Protein AF-A0A0B6YS21-F1 (afdb_monomer_lite)

pLDDT: mean 78.89, std 14.15, range [38.75, 93.56]

Organism: NCBI:txid1028688

InterPro domains:
  IPR000008 C2 domain [PF00168] (28-90)
  IPR000008 C2 domain [PS50004] (1-113)
  IPR035892 C2 domain superfamily [G3DSA:2.60.40.150] (18-107)
  IPR035892 C2 domain superfamily [SSF49562] (29-101)
  IPR037721 Ferlin family [PTHR12546] (1-204)

Radius of gyration: 21.43 Å; chains: 1; bounding box: 58×38×72 Å

Foldseek 3Di:
DFKWAQADDDDDPVVVVVCVVDPDDPPPRAFQKKKWKDDPRDIFIFDTDPRDNMDGGQKDFDDDDDPPDPTQWIKMWIWTDDPDDDIQTLFIDIDGQQVQFDQDPVGGGRWDDQAKDWTFAADPPDPDCVPVGSCCSVPVDPGDHTRTIDGDIDDDDDDPDDPDRMDHHDVVVNVVSVVRPDDDDDDDDDDDPDDDDDDCVVVPDD

Sequence (206 aa):
LYLAEDIPTVDSFMDAITNVFHSGDEEMDYPDPYVVMSFAGCEVKSTVMHCSDNPEWYQILKISSQFPSMCERIKIQIRDCGHIGSDKIICTRFASVTALSCLENDGFLPTFGPCFVNIYGAPLENNELQDKFKDMNTGKVEGVAYRGRVLMQLKTSLSELTDRAVDAMIEEDRMYANKFMRKRKYRIYGTFYSATLICSSLVDSP

Secondary structure (DSSP, 8-state):
--EEE-PPP---HHHHHHHHH--S--------EEEEEEETTEEEEPPPPSS-SS-B--EEE-----SS-S--EEEEEEEE--SSSSPEEEEEEEEEHHHHEEEETTEEEE-EEEEEEEEEE--S--TT-HHHHHHHHHTSS---EEEEEEEEEE-----SPPS-SEEEPPHHHHHHHHGGG------------------GGGT---

Structure (mmCIF, N/CA/C/O backbone):
data_AF-A0A0B6YS21-F1
#
_entry.id   AF-A0A0B6YS21-F1
#
loop_
_atom_site.group_PDB
_atom_site.id
_atom_site.type_symbol
_atom_site.label_atom_id
_atom_site.label_alt_id
_atom_site.label_comp_id
_atom_site.label_asym_id
_atom_site.label_entity_id
_atom_site.label_seq_id
_atom_site.pdbx_PDB_ins_code
_atom_site.Cartn_x
_atom_site.Cartn_y
_atom_site.Cartn_z
_atom_site.occupancy
_atom_site.B_iso_or_equiv
_atom_site.auth_seq_id
_atom_site.auth_comp_id
_atom_site.auth_asym_id
_atom_site.auth_atom_id
_atom_site.pdbx_PDB_model_num
ATOM 1 N N . LEU A 1 1 ? 0.929 -4.315 8.822 1.00 90.12 1 LEU A N 1
ATOM 2 C CA . LEU A 1 1 ? 1.896 -4.602 7.739 1.00 90.12 1 LEU A CA 1
ATOM 3 C C . LEU A 1 1 ? 2.537 -5.950 8.037 1.00 90.12 1 LEU A C 1
ATOM 5 O O . LEU A 1 1 ? 3.043 -6.109 9.140 1.00 90.12 1 LEU A O 1
ATOM 9 N N . TYR A 1 2 ? 2.466 -6.916 7.118 1.00 91.50 2 TYR A N 1
ATOM 10 C CA . TYR A 1 2 ? 3.009 -8.259 7.362 1.00 91.50 2 TYR A CA 1
ATOM 11 C C . TYR A 1 2 ? 4.358 -8.441 6.666 1.00 91.50 2 TYR A C 1
ATOM 13 O O . TYR A 1 2 ? 5.387 -8.421 7.330 1.00 91.50 2 TYR A O 1
ATOM 21 N N . LEU A 1 3 ? 4.350 -8.552 5.339 1.00 91.94 3 LEU A N 1
ATOM 22 C CA . LEU A 1 3 ? 5.530 -8.824 4.514 1.00 91.94 3 LEU A CA 1
ATOM 23 C C . LEU A 1 3 ? 5.328 -8.299 3.094 1.00 91.94 3 LEU A C 1
ATOM 25 O O . LEU A 1 3 ? 4.195 -8.000 2.700 1.00 91.94 3 LEU A O 1
ATOM 29 N N . ALA A 1 4 ? 6.404 -8.241 2.321 1.00 91.50 4 ALA A N 1
ATOM 30 C CA . ALA A 1 4 ? 6.353 -8.046 0.878 1.00 91.50 4 ALA A CA 1
ATOM 31 C C . ALA A 1 4 ? 7.055 -9.185 0.141 1.00 91.50 4 ALA A C 1
ATOM 33 O O . ALA A 1 4 ? 7.876 -9.895 0.712 1.00 91.50 4 ALA A O 1
ATOM 34 N N . GLU A 1 5 ? 6.700 -9.347 -1.128 1.00 90.44 5 GLU A N 1
ATOM 35 C CA . GLU A 1 5 ? 7.336 -10.290 -2.037 1.00 90.44 5 GLU A CA 1
ATOM 36 C C . GLU A 1 5 ? 7.684 -9.611 -3.361 1.00 90.44 5 GLU A C 1
ATOM 38 O O . GLU A 1 5 ? 6.958 -8.717 -3.820 1.00 90.44 5 GLU A O 1
ATOM 43 N N . ASP A 1 6 ? 8.747 -10.115 -3.989 1.00 86.81 6 ASP A N 1
ATOM 44 C CA . ASP A 1 6 ? 9.219 -9.720 -5.319 1.00 86.81 6 ASP A CA 1
ATOM 45 C C . ASP A 1 6 ? 9.565 -8.220 -5.417 1.00 86.81 6 ASP A C 1
ATOM 47 O O . ASP A 1 6 ? 9.227 -7.564 -6.411 1.00 86.81 6 ASP A O 1
ATOM 51 N N . ILE A 1 7 ? 10.193 -7.648 -4.379 1.00 86.19 7 ILE A N 1
ATOM 52 C CA . ILE A 1 7 ? 10.681 -6.266 -4.453 1.00 86.19 7 ILE A CA 1
ATOM 53 C C . ILE A 1 7 ? 11.897 -6.237 -5.388 1.00 86.19 7 ILE A C 1
ATOM 55 O O . ILE A 1 7 ? 12.848 -6.979 -5.161 1.00 86.19 7 ILE A O 1
ATOM 59 N N . PRO A 1 8 ? 11.888 -5.403 -6.443 1.00 81.25 8 PRO A N 1
ATOM 60 C CA . PRO A 1 8 ? 13.018 -5.310 -7.351 1.00 81.25 8 PRO A CA 1
ATOM 61 C C . PRO A 1 8 ? 14.169 -4.534 -6.714 1.00 81.25 8 PRO A C 1
ATOM 63 O O . PRO A 1 8 ? 13.947 -3.512 -6.058 1.00 81.25 8 PRO A O 1
ATOM 66 N N . THR A 1 9 ? 15.387 -4.969 -7.014 1.00 72.44 9 THR A N 1
ATOM 67 C CA . THR A 1 9 ? 16.604 -4.184 -6.811 1.00 72.44 9 THR A CA 1
ATOM 68 C C . THR A 1 9 ? 16.524 -2.895 -7.630 1.00 72.44 9 THR A C 1
ATOM 70 O O . THR A 1 9 ? 15.939 -2.844 -8.722 1.00 72.44 9 THR A O 1
ATOM 73 N N . VAL A 1 10 ? 17.039 -1.802 -7.073 1.00 65.94 10 VAL A N 1
ATOM 74 C CA . VAL A 1 10 ? 17.026 -0.488 -7.723 1.00 65.94 10 VAL A CA 1
ATOM 75 C C . VAL A 1 10 ? 18.422 -0.140 -8.213 1.00 65.94 10 VAL A C 1
ATOM 77 O O . VAL A 1 10 ? 19.106 0.652 -7.570 1.00 65.94 10 VAL A O 1
ATOM 80 N N . ASP A 1 11 ? 18.792 -0.658 -9.387 1.00 55.22 11 ASP A N 1
ATOM 81 C CA . ASP A 1 11 ? 20.079 -0.381 -10.037 1.00 55.22 11 ASP A CA 1
ATOM 82 C C . ASP A 1 11 ? 20.416 1.118 -9.974 1.00 55.22 11 ASP A C 1
ATOM 84 O O . ASP A 1 11 ? 19.787 1.964 -10.631 1.00 55.22 11 ASP A O 1
ATOM 88 N N . SER A 1 12 ? 21.399 1.491 -9.151 1.00 52.28 12 SER A N 1
ATOM 89 C CA . SER A 1 12 ? 21.955 2.835 -9.240 1.00 52.28 12 SER A CA 1
ATOM 90 C C . SER A 1 12 ? 22.830 2.882 -10.483 1.00 52.28 12 SER A C 1
ATOM 92 O O . SER A 1 12 ? 23.786 2.129 -10.620 1.00 52.28 12 SER A O 1
ATOM 94 N N . PHE A 1 13 ? 22.599 3.853 -11.361 1.00 43.81 13 PHE A N 1
ATOM 95 C CA . PHE A 1 13 ? 23.566 4.180 -12.414 1.00 43.81 13 PHE A CA 1
ATOM 96 C C . PHE A 1 13 ? 24.956 4.535 -11.834 1.00 43.81 13 PHE A C 1
ATOM 98 O O . PHE A 1 13 ? 25.975 4.320 -12.480 1.00 43.81 13 PHE A O 1
ATOM 105 N N . MET A 1 14 ? 25.006 5.032 -10.589 1.00 44.75 14 MET A N 1
ATOM 106 C CA . MET A 1 14 ? 26.253 5.206 -9.835 1.00 44.75 14 MET A CA 1
ATOM 107 C C . MET A 1 14 ? 26.930 3.872 -9.503 1.00 44.75 14 MET A C 1
ATOM 109 O O . MET A 1 14 ? 28.151 3.819 -9.578 1.00 44.75 14 MET A O 1
ATOM 113 N N . ASP A 1 15 ? 26.160 2.813 -9.235 1.00 48.09 15 ASP A N 1
ATOM 114 C CA . ASP A 1 15 ? 26.677 1.472 -8.946 1.00 48.09 15 ASP A CA 1
ATOM 115 C C . ASP A 1 15 ? 27.218 0.805 -10.208 1.00 48.09 15 ASP A C 1
ATOM 117 O O . ASP A 1 15 ? 28.262 0.169 -10.178 1.00 48.09 15 ASP A O 1
ATOM 121 N N . ALA A 1 16 ? 26.611 1.057 -11.371 1.00 48.03 16 ALA A N 1
ATOM 122 C CA . ALA A 1 16 ? 27.195 0.643 -12.647 1.00 48.03 16 ALA A CA 1
ATOM 123 C C . ALA A 1 16 ? 28.569 1.299 -12.902 1.00 48.03 16 ALA A C 1
ATOM 125 O O . ALA A 1 16 ? 29.462 0.661 -13.453 1.00 48.03 16 ALA A O 1
ATOM 126 N N . ILE A 1 17 ? 28.769 2.557 -12.487 1.00 44.53 17 ILE A N 1
ATOM 127 C CA . ILE A 1 17 ? 30.059 3.248 -12.633 1.00 44.53 17 ILE A CA 1
ATOM 128 C C . ILE A 1 17 ? 31.055 2.773 -11.565 1.00 44.53 17 ILE A C 1
ATOM 130 O O . ILE A 1 17 ? 32.203 2.492 -11.906 1.00 44.53 17 ILE A O 1
ATOM 134 N N . THR A 1 18 ? 30.659 2.628 -10.297 1.00 49.41 18 THR A N 1
ATOM 135 C CA . THR A 1 18 ? 31.551 2.119 -9.237 1.00 49.41 18 THR A CA 1
ATOM 136 C C . THR A 1 18 ? 31.914 0.647 -9.432 1.00 49.41 18 THR A C 1
ATOM 138 O O . THR A 1 18 ? 33.070 0.307 -9.191 1.00 49.41 18 THR A O 1
ATOM 141 N N . ASN A 1 19 ? 31.016 -0.192 -9.958 1.00 49.41 19 ASN A N 1
ATOM 142 C CA . ASN A 1 19 ? 31.305 -1.587 -10.325 1.00 49.41 19 ASN A CA 1
ATOM 143 C C . ASN A 1 19 ? 32.253 -1.682 -11.531 1.00 49.41 19 ASN A C 1
ATOM 145 O O . ASN A 1 19 ? 33.046 -2.614 -11.626 1.00 49.41 19 ASN A O 1
ATOM 149 N N . VAL A 1 20 ? 32.250 -0.692 -12.433 1.00 54.12 20 VAL A N 1
ATOM 150 C CA . VAL A 1 20 ? 33.255 -0.597 -13.510 1.00 54.12 20 VAL A CA 1
ATOM 151 C C . VAL A 1 20 ? 34.625 -0.149 -12.975 1.00 54.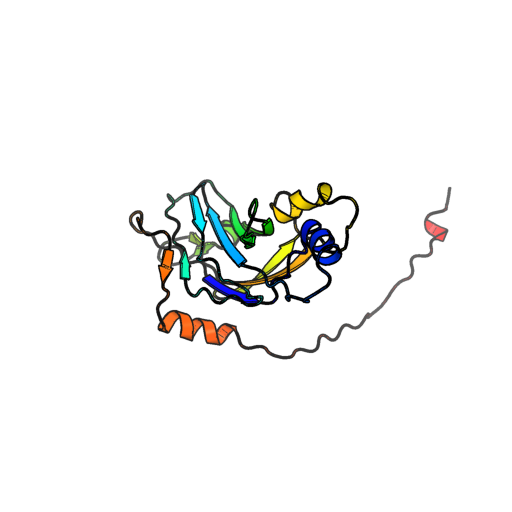12 20 VAL A C 1
ATOM 153 O O . VAL A 1 20 ? 35.651 -0.556 -13.520 1.00 54.12 20 VAL A O 1
ATOM 156 N N . PHE A 1 21 ? 34.674 0.643 -11.897 1.00 49.28 21 PHE A N 1
ATOM 157 C CA . PHE A 1 21 ? 35.932 1.047 -11.248 1.00 49.28 21 PHE A CA 1
ATOM 158 C C . PHE A 1 21 ? 36.482 0.007 -10.252 1.00 49.28 21 PHE A C 1
ATOM 160 O O . PHE A 1 21 ? 37.698 -0.055 -10.062 1.00 49.28 21 PHE A O 1
ATOM 167 N N . HIS A 1 22 ? 35.631 -0.836 -9.664 1.00 49.06 22 HIS A N 1
ATOM 168 C CA . HIS A 1 22 ? 36.019 -1.937 -8.780 1.00 49.06 22 HIS A CA 1
ATOM 169 C C . HIS A 1 22 ? 35.884 -3.281 -9.504 1.00 49.06 22 HIS A C 1
ATOM 171 O O . HIS A 1 22 ? 34.898 -3.997 -9.375 1.00 49.06 22 HIS A O 1
ATOM 177 N N . SER A 1 23 ? 36.912 -3.653 -10.266 1.00 46.66 23 SER A N 1
ATOM 178 C CA . SER A 1 23 ? 37.085 -5.040 -10.710 1.00 46.66 23 SER A CA 1
ATOM 179 C C . SER A 1 23 ? 37.357 -5.920 -9.484 1.00 46.66 23 SER A C 1
ATOM 181 O O . SER A 1 23 ? 38.476 -5.891 -8.970 1.00 46.66 23 SER A O 1
ATOM 183 N N . GLY A 1 24 ? 36.371 -6.668 -8.982 1.00 38.75 24 GLY A N 1
ATOM 184 C CA . GLY A 1 24 ? 36.613 -7.487 -7.791 1.00 38.75 24 GLY A CA 1
ATOM 185 C C . GLY A 1 24 ? 35.514 -8.440 -7.362 1.00 38.75 24 GLY A C 1
ATOM 186 O O . GLY A 1 24 ? 35.751 -9.638 -7.404 1.00 38.75 24 GLY A O 1
ATOM 187 N N . ASP A 1 25 ? 34.345 -7.942 -6.966 1.00 40.09 25 ASP A N 1
ATOM 188 C CA . ASP A 1 25 ? 33.341 -8.764 -6.286 1.00 40.09 25 ASP A CA 1
ATOM 189 C C . ASP A 1 25 ? 31.932 -8.385 -6.761 1.00 40.09 25 ASP A C 1
ATOM 191 O O . ASP A 1 25 ? 31.514 -7.234 -6.653 1.00 40.09 25 ASP A O 1
ATOM 195 N N . GLU A 1 26 ? 31.196 -9.354 -7.312 1.00 46.19 26 GLU A N 1
ATOM 196 C CA . GLU A 1 26 ? 29.750 -9.246 -7.539 1.00 46.19 26 GLU A CA 1
ATOM 197 C C . GLU A 1 26 ? 29.042 -9.311 -6.174 1.00 46.19 26 GLU A C 1
ATOM 199 O O . GLU A 1 26 ? 28.483 -10.341 -5.790 1.00 46.19 26 GLU A O 1
ATOM 204 N N . GLU A 1 27 ? 29.099 -8.229 -5.393 1.00 50.81 27 GLU A N 1
ATOM 205 C CA . GLU A 1 27 ? 28.153 -8.055 -4.293 1.00 50.81 27 GLU A CA 1
ATOM 206 C C . GLU A 1 27 ? 26.761 -7.926 -4.917 1.00 50.81 27 GLU A C 1
ATOM 208 O O . GLU A 1 27 ? 26.443 -6.958 -5.605 1.00 50.81 27 GLU A O 1
ATOM 213 N N . MET A 1 28 ? 25.949 -8.970 -4.738 1.00 54.44 28 MET A N 1
ATOM 214 C CA . MET A 1 28 ? 24.531 -8.954 -5.077 1.00 54.44 28 MET A CA 1
ATOM 215 C C . MET A 1 28 ? 23.887 -7.822 -4.274 1.00 54.44 28 MET A C 1
ATOM 217 O O . MET A 1 28 ? 23.696 -7.955 -3.066 1.00 54.44 28 MET A O 1
ATOM 221 N N . ASP A 1 29 ? 23.615 -6.703 -4.940 1.00 66.38 29 ASP A N 1
ATOM 222 C CA . ASP A 1 29 ? 22.989 -5.532 -4.338 1.00 66.38 29 ASP A CA 1
ATOM 223 C C . ASP A 1 29 ? 21.538 -5.883 -4.000 1.00 66.38 29 ASP A C 1
ATOM 225 O O . ASP A 1 29 ? 20.698 -6.027 -4.888 1.00 66.38 29 ASP A O 1
ATOM 229 N N . TYR A 1 30 ? 21.264 -6.122 -2.719 1.00 75.69 30 TYR A N 1
ATOM 230 C CA . TYR A 1 30 ? 19.922 -6.400 -2.224 1.00 75.69 30 TYR A CA 1
ATOM 231 C C . TYR A 1 30 ? 19.286 -5.099 -1.742 1.00 75.69 30 TYR A C 1
ATOM 233 O O . TYR A 1 30 ? 19.958 -4.309 -1.079 1.00 75.69 30 TYR A O 1
ATOM 241 N N . PRO A 1 31 ? 17.982 -4.888 -1.984 1.00 79.81 31 PRO A N 1
ATOM 242 C CA . PRO A 1 31 ? 17.328 -3.677 -1.535 1.00 79.81 31 PRO A CA 1
ATOM 243 C C . PRO A 1 31 ? 17.211 -3.671 -0.003 1.00 79.81 31 PRO A C 1
ATOM 245 O O . PRO A 1 31 ? 17.061 -4.723 0.636 1.00 79.81 31 PRO A O 1
ATOM 248 N N . ASP A 1 32 ? 17.156 -2.462 0.550 1.00 87.75 32 ASP A N 1
ATOM 249 C CA . ASP A 1 32 ? 16.855 -2.146 1.943 1.00 87.75 32 ASP A CA 1
ATOM 250 C C . ASP A 1 32 ? 15.429 -1.552 2.057 1.00 87.75 32 ASP A C 1
ATOM 252 O O . ASP A 1 32 ? 15.239 -0.354 2.339 1.00 87.75 32 ASP A O 1
ATOM 256 N N . PRO A 1 33 ? 14.367 -2.347 1.800 1.00 89.56 33 PRO A N 1
ATOM 257 C CA . PRO A 1 33 ? 13.019 -1.823 1.681 1.00 89.56 33 PRO A CA 1
ATOM 258 C C . PRO A 1 33 ? 12.405 -1.432 3.028 1.00 89.56 33 PRO A C 1
ATOM 260 O O . PRO A 1 33 ? 12.455 -2.150 4.034 1.00 89.56 33 PRO A O 1
ATOM 263 N N . TYR A 1 34 ? 11.678 -0.319 3.002 1.00 92.44 34 TYR A N 1
ATOM 264 C CA . TYR A 1 34 ? 10.776 0.101 4.064 1.00 92.44 34 TYR A CA 1
ATOM 265 C C . TYR A 1 34 ? 9.481 0.689 3.494 1.00 92.44 34 TYR A C 1
ATOM 267 O O . TYR A 1 34 ? 9.425 1.209 2.375 1.00 92.44 34 TYR A O 1
ATOM 275 N N . VAL A 1 35 ? 8.401 0.595 4.269 1.00 93.19 35 VAL A N 1
ATOM 276 C CA . VAL A 1 35 ? 7.071 1.062 3.872 1.00 93.19 35 VAL A CA 1
ATOM 277 C C . VAL A 1 35 ? 6.753 2.372 4.575 1.00 93.19 35 VAL A C 1
ATOM 279 O O . VAL A 1 35 ? 6.885 2.496 5.792 1.00 93.19 35 VAL A O 1
ATOM 282 N N . VAL A 1 36 ? 6.270 3.343 3.805 1.00 93.56 36 VAL A N 1
ATOM 283 C CA . VAL A 1 36 ? 5.739 4.614 4.299 1.00 93.56 36 VAL A CA 1
ATOM 284 C C . VAL A 1 36 ? 4.249 4.669 4.018 1.00 93.56 36 VAL A C 1
ATOM 286 O O . VAL A 1 36 ? 3.821 4.589 2.866 1.00 93.56 36 VAL A O 1
ATOM 289 N N . MET A 1 37 ? 3.453 4.836 5.066 1.00 93.19 37 MET A N 1
ATOM 290 C CA . MET A 1 37 ? 2.022 5.096 4.963 1.00 93.19 37 MET A CA 1
ATOM 291 C C . MET A 1 37 ? 1.761 6.564 5.295 1.00 93.19 37 MET A C 1
ATOM 293 O O . MET A 1 37 ? 2.254 7.071 6.297 1.00 93.19 37 MET A O 1
ATOM 297 N N . SER A 1 38 ? 0.995 7.245 4.451 1.00 91.88 38 SER A N 1
ATOM 298 C CA . SER A 1 38 ? 0.680 8.666 4.563 1.00 91.88 38 SER A CA 1
ATOM 299 C C . SER A 1 38 ? -0.825 8.877 4.419 1.00 91.88 38 SER A C 1
ATOM 301 O O . SER A 1 38 ? -1.450 8.400 3.464 1.00 91.88 38 SER A O 1
ATOM 303 N N . PHE A 1 39 ? -1.421 9.564 5.390 1.00 91.06 39 PHE A N 1
ATOM 304 C CA . PHE A 1 39 ? -2.847 9.869 5.422 1.00 91.06 39 PHE A CA 1
ATOM 305 C C . PHE A 1 39 ? -3.093 11.199 6.138 1.00 91.06 39 PHE A C 1
ATOM 307 O O . PHE A 1 39 ? -2.540 11.440 7.206 1.00 91.06 39 PHE A O 1
ATOM 314 N N . ALA A 1 40 ? -3.915 12.071 5.543 1.00 87.38 40 ALA A N 1
ATOM 315 C CA . ALA A 1 40 ? -4.267 13.386 6.094 1.00 87.38 40 ALA A CA 1
ATOM 316 C C . ALA A 1 40 ? -3.070 14.267 6.523 1.00 87.38 40 ALA A C 1
ATOM 318 O O . ALA A 1 40 ? -3.175 15.057 7.454 1.00 87.38 40 ALA A O 1
ATOM 319 N N . GLY A 1 41 ? -1.926 14.137 5.839 1.00 85.06 41 GLY A N 1
ATOM 320 C CA . GLY A 1 41 ? -0.693 14.871 6.154 1.00 85.06 41 GLY A CA 1
ATOM 321 C C . GLY A 1 41 ? 0.175 14.235 7.246 1.00 85.06 41 GLY A C 1
ATOM 322 O O . GLY A 1 41 ? 1.289 14.699 7.472 1.00 85.06 41 GLY A O 1
ATOM 323 N N . CYS A 1 42 ? -0.285 13.158 7.885 1.00 88.50 42 CYS A N 1
ATOM 324 C CA . CYS A 1 42 ? 0.509 12.359 8.811 1.00 88.50 42 CYS A CA 1
ATOM 325 C C . CYS A 1 42 ? 1.210 11.226 8.056 1.00 88.50 42 CYS A C 1
ATOM 327 O O . CYS A 1 42 ? 0.568 10.508 7.289 1.00 88.50 42 CYS A O 1
ATOM 329 N N . GLU A 1 43 ? 2.507 11.036 8.297 1.00 91.12 43 GLU A N 1
ATOM 330 C CA . GLU A 1 43 ? 3.295 9.949 7.708 1.00 91.12 43 GLU A CA 1
ATOM 331 C C . GLU A 1 43 ? 3.879 9.046 8.793 1.00 91.12 43 GLU A C 1
ATOM 333 O O . GLU A 1 43 ? 4.390 9.523 9.805 1.00 91.12 43 GLU A O 1
ATOM 338 N N . VAL A 1 44 ? 3.835 7.735 8.561 1.00 92.88 44 VAL A N 1
ATOM 339 C CA . VAL A 1 44 ? 4.400 6.707 9.440 1.00 92.88 44 VAL A CA 1
ATOM 340 C C . VAL A 1 44 ? 5.254 5.760 8.610 1.00 92.88 44 VAL A C 1
ATOM 342 O O . VAL A 1 44 ? 4.867 5.359 7.512 1.00 92.88 44 VAL A O 1
ATOM 345 N N . LYS A 1 45 ? 6.426 5.411 9.141 1.00 93.00 45 LYS A N 1
ATOM 346 C CA . LYS A 1 45 ? 7.426 4.569 8.479 1.00 93.00 45 LYS A CA 1
ATOM 347 C C . LYS A 1 45 ? 7.581 3.253 9.238 1.00 93.00 45 LYS A C 1
ATOM 349 O O . LYS A 1 45 ? 7.582 3.267 10.466 1.00 93.00 45 LYS A O 1
ATOM 354 N N . SER A 1 46 ? 7.714 2.141 8.522 1.00 93.00 46 SER A N 1
ATOM 355 C CA . SER A 1 46 ? 8.125 0.861 9.109 1.00 93.00 46 SER A CA 1
ATOM 356 C C . SER A 1 46 ? 9.622 0.850 9.420 1.00 93.00 46 SER A C 1
ATOM 358 O O . SER A 1 46 ? 10.360 1.755 9.021 1.00 93.00 46 SER A O 1
ATOM 360 N N . THR A 1 47 ? 10.091 -0.210 10.078 1.00 91.31 47 THR A N 1
ATOM 361 C CA . THR A 1 47 ? 11.532 -0.481 10.137 1.00 91.31 47 THR A CA 1
ATOM 362 C C . THR A 1 47 ? 12.086 -0.775 8.746 1.00 91.31 47 THR A C 1
ATOM 364 O O . THR A 1 47 ? 11.383 -1.310 7.882 1.00 91.31 47 THR A O 1
ATOM 367 N N . VAL A 1 48 ? 13.353 -0.423 8.551 1.00 90.06 48 VAL A N 1
ATOM 368 C CA . VAL A 1 48 ? 14.127 -0.796 7.367 1.00 90.06 48 VAL A CA 1
ATOM 369 C C . VAL A 1 48 ? 14.564 -2.246 7.530 1.00 90.06 48 VAL A C 1
ATOM 371 O O . VAL A 1 48 ? 15.057 -2.623 8.594 1.00 90.06 48 VAL A O 1
ATOM 374 N N . MET A 1 49 ? 14.316 -3.061 6.509 1.00 87.75 49 MET A N 1
ATOM 375 C CA . MET A 1 49 ? 14.813 -4.433 6.447 1.00 87.75 49 MET A CA 1
ATOM 376 C C . MET A 1 49 ? 16.031 -4.435 5.544 1.00 87.75 49 MET A C 1
ATOM 378 O O . MET A 1 49 ? 15.899 -4.056 4.390 1.00 87.75 49 MET A O 1
ATOM 382 N N . HIS A 1 50 ? 17.186 -4.831 6.072 1.00 83.94 50 HIS A N 1
ATOM 383 C CA . HIS A 1 50 ? 18.426 -4.805 5.306 1.00 83.94 50 HIS A CA 1
ATOM 384 C C . HIS A 1 50 ? 18.578 -6.047 4.426 1.00 83.94 50 HIS A C 1
ATOM 386 O O . HIS A 1 50 ? 18.270 -7.158 4.872 1.00 83.94 50 HIS A O 1
ATOM 392 N N . CYS A 1 51 ? 19.074 -5.843 3.209 1.00 80.44 51 CYS A N 1
ATOM 393 C CA . CYS A 1 51 ? 19.442 -6.856 2.226 1.00 80.44 51 CYS A CA 1
ATOM 394 C C . CYS A 1 51 ? 18.368 -7.939 2.007 1.00 80.44 51 CYS A C 1
ATOM 396 O O . CYS A 1 51 ? 18.633 -9.136 2.172 1.00 80.44 51 CYS A O 1
ATOM 398 N N . SER A 1 52 ? 17.130 -7.543 1.682 1.00 82.00 52 SER A N 1
ATOM 399 C CA . SER A 1 52 ? 16.025 -8.500 1.545 1.00 82.00 52 SER A CA 1
ATOM 400 C C . SER A 1 52 ? 15.029 -8.155 0.438 1.00 82.00 52 SER A C 1
ATOM 402 O O . SER A 1 52 ? 14.282 -7.184 0.534 1.00 82.00 52 SER A O 1
ATOM 404 N N . ASP A 1 53 ? 14.913 -9.048 -0.550 1.00 82.38 53 ASP A N 1
ATOM 405 C CA . ASP A 1 53 ? 13.896 -8.973 -1.618 1.00 82.38 53 ASP A CA 1
ATOM 406 C C . ASP A 1 53 ? 12.476 -9.308 -1.127 1.00 82.38 53 ASP A C 1
ATOM 408 O O . ASP A 1 53 ? 11.474 -8.938 -1.746 1.00 82.38 53 ASP A O 1
ATOM 412 N N . ASN A 1 54 ? 12.385 -10.046 -0.013 1.00 88.25 54 ASN A N 1
ATOM 413 C CA . ASN A 1 54 ? 11.138 -10.506 0.598 1.00 88.25 54 ASN A CA 1
ATOM 414 C C . ASN A 1 54 ? 11.096 -10.100 2.081 1.00 88.25 54 ASN A C 1
ATOM 416 O O . ASN A 1 54 ? 11.189 -10.961 2.964 1.00 88.25 54 ASN A O 1
ATOM 420 N N . PRO A 1 55 ? 11.003 -8.794 2.379 1.00 89.00 55 PRO A N 1
ATOM 421 C CA . PRO A 1 55 ? 11.077 -8.298 3.744 1.00 89.00 55 PRO A CA 1
ATOM 422 C C . PRO A 1 55 ? 9.863 -8.728 4.572 1.00 89.00 55 PRO A C 1
ATOM 424 O O . PRO A 1 55 ? 8.707 -8.635 4.146 1.00 89.00 55 PRO A O 1
ATOM 427 N N . GLU A 1 56 ? 10.133 -9.131 5.809 1.00 90.94 56 GLU A N 1
ATOM 428 C CA . GLU A 1 56 ? 9.133 -9.495 6.807 1.00 90.94 56 GLU A CA 1
ATOM 429 C C . GLU A 1 56 ? 9.128 -8.473 7.954 1.00 90.94 56 GLU A C 1
ATOM 431 O O . GLU A 1 56 ? 9.989 -8.511 8.828 1.00 90.94 56 GLU A O 1
ATOM 436 N N . TRP A 1 57 ? 8.153 -7.558 7.981 1.00 90.94 57 TRP A N 1
ATOM 437 C CA . TRP A 1 57 ? 8.089 -6.520 9.022 1.00 90.94 57 TRP A CA 1
ATOM 438 C C . TRP A 1 57 ? 7.300 -6.948 10.258 1.00 90.94 57 TRP A C 1
ATOM 440 O O . TRP A 1 57 ? 7.710 -6.646 11.373 1.00 90.94 57 TRP A O 1
ATOM 450 N N . TYR A 1 58 ? 6.138 -7.585 10.069 1.00 91.38 58 TYR A N 1
ATOM 451 C CA . TYR A 1 58 ? 5.180 -7.920 11.138 1.00 91.38 58 TYR A CA 1
ATOM 452 C C . TYR A 1 58 ? 4.958 -6.771 12.147 1.00 91.38 58 TYR A C 1
ATOM 454 O O . TYR A 1 58 ? 5.111 -6.920 13.360 1.00 91.38 58 TYR A O 1
ATOM 462 N N . GLN A 1 59 ? 4.583 -5.600 11.626 1.00 91.94 59 GLN A N 1
ATOM 463 C CA . GLN A 1 59 ? 4.416 -4.359 12.389 1.00 91.94 59 GLN A CA 1
ATOM 464 C C . GLN A 1 59 ? 3.031 -3.747 12.205 1.00 91.94 59 GLN A C 1
ATOM 466 O O . GLN A 1 59 ? 2.404 -3.833 11.139 1.00 91.94 59 GLN A O 1
ATOM 471 N N . ILE A 1 60 ? 2.562 -3.078 13.252 1.00 92.06 60 ILE A N 1
ATOM 472 C CA . ILE A 1 60 ? 1.331 -2.296 13.265 1.00 92.06 60 ILE A CA 1
ATOM 473 C C . ILE A 1 60 ? 1.724 -0.826 13.129 1.00 92.06 60 I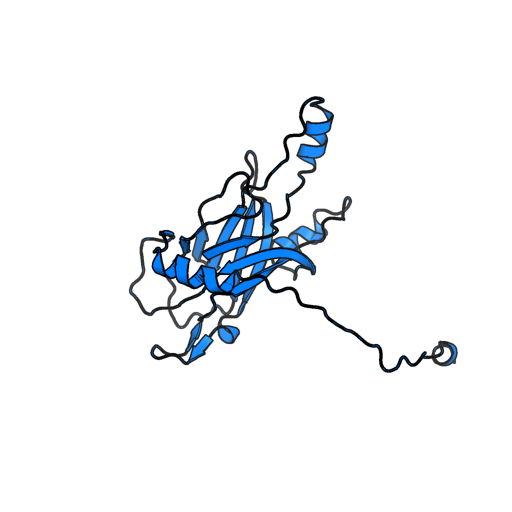LE A C 1
ATOM 475 O O . ILE A 1 60 ? 2.322 -0.250 14.032 1.00 92.06 60 ILE A O 1
ATOM 479 N N . LEU A 1 61 ? 1.384 -0.229 11.985 1.00 91.69 61 LEU A N 1
ATOM 480 C CA . LEU A 1 61 ? 1.569 1.198 11.730 1.00 91.69 61 LEU A CA 1
ATOM 481 C C . LEU A 1 61 ? 0.276 1.921 12.114 1.00 91.69 61 LEU A C 1
ATOM 483 O O . LEU A 1 61 ? -0.775 1.647 11.530 1.00 91.69 61 LEU A O 1
ATOM 487 N N . LYS A 1 62 ? 0.347 2.818 13.096 1.00 91.25 62 LYS A N 1
ATOM 488 C CA . LYS A 1 62 ? -0.802 3.556 13.630 1.00 91.25 62 LYS A CA 1
ATOM 489 C C . LYS A 1 62 ? -0.744 5.004 13.166 1.00 91.25 62 LYS A C 1
ATOM 491 O O . LYS A 1 62 ? 0.191 5.725 13.497 1.00 91.25 62 LYS A O 1
ATOM 496 N N . ILE A 1 63 ? -1.758 5.429 12.414 1.00 89.00 63 ILE A N 1
ATOM 497 C CA . ILE A 1 63 ? -1.957 6.834 12.047 1.00 89.00 63 ILE A CA 1
ATOM 498 C C . ILE A 1 63 ? -3.192 7.340 12.779 1.00 89.00 63 ILE A C 1
ATOM 500 O O . ILE A 1 63 ? -4.296 6.848 12.558 1.00 89.00 63 ILE A O 1
ATOM 504 N N . SER A 1 64 ? -2.991 8.339 13.630 1.00 86.94 64 SER A N 1
ATOM 505 C CA . SER A 1 64 ? -4.069 9.028 14.329 1.00 86.94 64 SER A CA 1
ATOM 506 C C . SER A 1 64 ? -4.603 10.151 13.435 1.00 86.94 64 SER A C 1
ATOM 508 O O . SER A 1 64 ? -3.852 11.045 13.050 1.00 86.94 64 SER A O 1
ATOM 510 N N . SER A 1 65 ? -5.888 10.112 13.083 1.00 82.81 65 SER A N 1
ATOM 511 C CA . SER A 1 65 ? -6.540 11.144 12.269 1.00 82.81 65 SER A CA 1
ATOM 512 C C . SER A 1 65 ? -7.951 11.424 12.782 1.00 82.81 65 SER A C 1
ATOM 514 O O . SER A 1 65 ? -8.584 10.552 13.375 1.00 82.81 65 SER A O 1
ATOM 516 N N . GLN A 1 66 ? -8.436 12.647 12.574 1.00 82.31 66 GLN A N 1
ATOM 517 C CA . GLN A 1 66 ? -9.788 13.043 12.963 1.00 82.31 66 GLN A CA 1
ATOM 518 C C . GLN A 1 66 ? -10.793 12.578 11.905 1.00 82.31 66 GLN A C 1
ATOM 520 O O . GLN A 1 66 ? -10.579 12.779 10.708 1.00 82.31 66 GLN A O 1
ATOM 525 N N . PHE A 1 67 ? -11.896 11.976 12.351 1.00 74.06 67 PHE A N 1
ATOM 526 C CA . PHE A 1 67 ? -12.986 11.537 11.483 1.00 74.06 67 PHE A CA 1
ATOM 527 C C . PHE A 1 67 ? -14.246 12.381 11.744 1.00 74.06 67 PHE A C 1
ATOM 529 O O . PHE A 1 67 ? -14.560 12.621 12.911 1.00 74.06 67 PHE A O 1
ATOM 536 N N . PRO A 1 68 ? -14.983 12.830 10.709 1.00 73.56 68 PRO A N 1
ATOM 537 C CA . PRO A 1 68 ? -14.780 12.573 9.279 1.00 73.56 68 PRO A CA 1
ATOM 538 C C . PRO A 1 68 ? -13.574 13.329 8.704 1.00 73.56 68 PRO A C 1
ATOM 540 O O . PRO A 1 68 ? -13.412 14.527 8.921 1.00 73.56 68 PRO A O 1
ATOM 543 N N . SER A 1 69 ? -12.731 12.633 7.939 1.00 74.00 69 SER A N 1
ATOM 544 C CA . SER A 1 69 ? -11.600 13.254 7.247 1.00 74.00 69 SER A CA 1
ATOM 545 C C . SER A 1 69 ? -12.014 13.725 5.853 1.00 74.00 69 SER A C 1
ATOM 547 O O . SER A 1 69 ? -12.628 12.964 5.110 1.00 74.00 69 SER A O 1
ATOM 549 N N . MET A 1 70 ? -11.578 14.915 5.433 1.00 82.25 70 MET A N 1
ATOM 550 C CA . MET A 1 70 ? -11.737 15.387 4.043 1.00 82.25 70 MET A CA 1
ATOM 551 C C . MET A 1 70 ? -10.802 14.670 3.047 1.00 82.25 70 MET A C 1
ATOM 553 O O . MET A 1 70 ? -10.797 14.973 1.856 1.00 82.25 70 MET A O 1
ATOM 557 N N . CYS A 1 71 ? -9.966 13.743 3.524 1.00 83.88 71 CYS A N 1
ATOM 558 C CA . CYS A 1 71 ? -9.013 13.003 2.710 1.00 83.88 71 CYS A CA 1
ATOM 559 C C . CYS A 1 71 ? -9.622 11.698 2.202 1.00 83.88 71 CYS A C 1
ATOM 561 O O . CYS A 1 71 ? -9.992 10.829 2.983 1.00 83.88 71 CYS A O 1
ATOM 563 N N . GLU A 1 72 ? -9.638 11.527 0.882 1.00 87.00 72 GLU A N 1
ATOM 564 C CA . GLU A 1 72 ? -10.181 10.321 0.250 1.00 87.00 72 GLU A CA 1
ATOM 565 C C . GLU A 1 72 ? -9.107 9.273 -0.075 1.00 87.00 72 GLU A C 1
ATOM 567 O O . GLU A 1 72 ? -9.424 8.158 -0.475 1.00 87.00 72 GLU A O 1
ATOM 572 N N . ARG A 1 73 ? -7.816 9.607 0.042 1.00 89.69 73 ARG A N 1
ATOM 573 C CA . ARG A 1 73 ? -6.721 8.756 -0.444 1.00 89.69 73 ARG A CA 1
ATOM 574 C C . ARG A 1 73 ? -5.723 8.457 0.664 1.00 89.69 73 ARG A C 1
ATOM 576 O O . ARG A 1 73 ? -5.080 9.365 1.184 1.00 89.69 73 ARG A O 1
ATOM 583 N N . ILE A 1 74 ? -5.549 7.175 0.959 1.00 91.44 74 ILE A N 1
ATOM 584 C CA . ILE A 1 74 ? -4.437 6.653 1.753 1.00 91.44 74 ILE A CA 1
ATOM 585 C C . ILE A 1 74 ? -3.284 6.394 0.789 1.00 91.44 74 ILE A C 1
ATOM 587 O O . ILE A 1 74 ? -3.445 5.678 -0.204 1.00 91.44 74 ILE A O 1
ATOM 591 N N . LYS A 1 75 ? -2.128 6.998 1.053 1.00 92.50 75 LYS A N 1
ATOM 592 C CA . LYS A 1 75 ? -0.923 6.848 0.239 1.00 92.50 75 LYS A CA 1
ATOM 593 C C . LYS A 1 75 ? 0.007 5.838 0.901 1.00 92.50 75 LYS A C 1
ATOM 595 O O . LYS A 1 75 ? 0.355 5.976 2.066 1.00 92.50 75 LYS A O 1
ATOM 600 N N . ILE A 1 76 ? 0.419 4.833 0.145 1.00 92.75 76 ILE A N 1
ATOM 601 C CA . ILE A 1 76 ? 1.320 3.769 0.584 1.00 92.75 76 ILE A CA 1
ATOM 602 C C . ILE A 1 76 ? 2.509 3.783 -0.365 1.00 92.75 76 ILE A C 1
ATOM 604 O O . ILE A 1 76 ? 2.329 3.715 -1.578 1.00 92.75 76 ILE A O 1
ATOM 608 N N . GLN A 1 77 ? 3.720 3.890 0.161 1.00 92.00 77 GLN A N 1
ATOM 609 C CA . GLN A 1 77 ? 4.943 3.902 -0.632 1.00 92.00 77 GLN A CA 1
ATOM 610 C C . GLN A 1 77 ? 5.910 2.850 -0.120 1.00 92.00 77 GLN A C 1
ATOM 612 O O . GLN A 1 77 ? 6.081 2.718 1.088 1.00 92.00 77 GLN A O 1
ATOM 617 N N . ILE A 1 78 ? 6.569 2.152 -1.040 1.00 91.38 78 ILE A N 1
ATOM 618 C CA . ILE A 1 78 ? 7.774 1.387 -0.718 1.00 91.38 78 ILE A CA 1
ATOM 619 C C . ILE A 1 78 ? 8.959 2.231 -1.152 1.00 91.38 78 ILE A C 1
ATOM 621 O O . ILE A 1 78 ? 8.992 2.754 -2.276 1.00 91.38 78 ILE A O 1
ATOM 625 N N . ARG A 1 79 ? 9.907 2.385 -0.241 1.00 90.31 79 ARG A N 1
ATOM 626 C CA . ARG A 1 79 ? 11.151 3.100 -0.468 1.00 90.31 79 ARG A CA 1
ATOM 627 C C . ARG A 1 79 ? 12.315 2.191 -0.125 1.00 90.31 79 ARG A C 1
ATOM 629 O O . ARG A 1 79 ? 12.183 1.323 0.730 1.00 90.31 79 ARG A O 1
ATOM 636 N N . ASP A 1 80 ? 13.415 2.420 -0.812 1.00 88.25 80 ASP A N 1
ATOM 637 C CA . ASP A 1 80 ? 14.696 1.791 -0.544 1.00 88.25 80 ASP A CA 1
ATOM 638 C C . ASP A 1 80 ? 15.589 2.787 0.206 1.00 88.25 80 ASP A C 1
ATOM 640 O O . ASP A 1 80 ? 15.722 3.950 -0.213 1.00 88.25 80 ASP A O 1
ATOM 644 N N . CYS A 1 81 ? 16.118 2.363 1.353 1.00 83.25 81 CYS A N 1
ATOM 645 C CA . CYS A 1 81 ? 16.994 3.184 2.179 1.00 83.25 81 CYS A CA 1
ATOM 646 C C . CYS A 1 81 ? 18.412 3.149 1.602 1.00 83.25 81 CYS A C 1
ATOM 648 O O . CYS A 1 81 ? 19.168 2.220 1.850 1.00 83.25 81 CYS A O 1
ATOM 650 N N . GLY A 1 82 ? 18.800 4.185 0.859 1.00 74.19 82 GLY A N 1
ATOM 651 C CA . GLY A 1 82 ? 20.158 4.266 0.325 1.00 74.19 82 GLY A CA 1
ATOM 652 C C . GLY A 1 82 ? 21.192 4.497 1.432 1.00 74.19 82 GLY A C 1
ATOM 653 O O . GLY A 1 82 ? 21.021 5.392 2.260 1.00 74.19 82 GLY A O 1
ATOM 654 N N . HIS A 1 83 ? 22.302 3.751 1.412 1.00 59.78 83 HIS A N 1
ATOM 655 C CA . HIS A 1 83 ? 23.426 3.960 2.337 1.00 59.78 83 HIS A CA 1
ATOM 656 C C . HIS A 1 83 ? 24.028 5.374 2.242 1.00 59.78 83 HIS A C 1
ATOM 658 O O . HIS A 1 83 ? 24.476 5.930 3.246 1.00 59.78 83 HIS A O 1
ATOM 664 N N . ILE A 1 84 ? 24.042 5.965 1.040 1.00 50.56 84 ILE A N 1
ATOM 665 C CA . ILE A 1 84 ? 24.579 7.302 0.762 1.00 50.56 84 ILE A CA 1
ATOM 666 C C . ILE A 1 84 ? 23.650 8.001 -0.244 1.00 50.56 84 ILE A C 1
ATOM 668 O O . ILE A 1 84 ? 23.764 7.796 -1.450 1.00 50.56 84 ILE A O 1
ATOM 672 N N . GLY A 1 85 ? 22.718 8.834 0.229 1.00 57.25 85 GLY A N 1
ATOM 673 C CA . GLY A 1 85 ? 21.880 9.667 -0.645 1.00 57.25 85 GLY A CA 1
ATOM 674 C C . GLY A 1 85 ? 20.430 9.826 -0.190 1.00 57.25 85 GLY A C 1
ATOM 675 O O . GLY A 1 85 ? 20.087 9.562 0.957 1.00 57.25 85 GLY A O 1
ATOM 676 N N . SER A 1 86 ? 19.582 10.313 -1.102 1.00 71.56 86 SER A N 1
ATOM 677 C CA . SER A 1 86 ? 18.135 10.418 -0.895 1.00 71.56 86 SER A CA 1
ATOM 678 C C . SER A 1 86 ? 17.458 9.066 -1.100 1.00 71.56 86 SER A C 1
ATOM 680 O O . SER A 1 86 ? 17.665 8.448 -2.146 1.00 71.56 86 SER A O 1
ATOM 682 N N . ASP A 1 87 ? 16.591 8.673 -0.168 1.00 82.00 87 ASP A N 1
ATOM 683 C CA . ASP A 1 87 ? 15.767 7.466 -0.268 1.00 82.00 87 ASP A CA 1
ATOM 684 C C . ASP A 1 87 ? 15.081 7.364 -1.635 1.00 82.00 87 ASP A C 1
ATOM 686 O O . ASP A 1 87 ? 14.379 8.285 -2.081 1.00 82.00 87 ASP A O 1
ATOM 690 N N . LYS A 1 88 ? 15.261 6.225 -2.304 1.00 81.88 88 LYS A N 1
ATOM 691 C CA . LYS A 1 88 ? 14.660 5.993 -3.616 1.00 81.88 88 LYS A CA 1
ATOM 692 C C . LYS A 1 88 ? 13.239 5.490 -3.434 1.00 81.88 88 LYS A C 1
ATOM 694 O O . LYS A 1 88 ? 12.976 4.551 -2.690 1.00 81.88 88 LYS A O 1
ATOM 699 N N . ILE A 1 89 ? 12.297 6.092 -4.152 1.00 85.25 89 ILE A N 1
ATOM 700 C CA . ILE A 1 89 ? 10.917 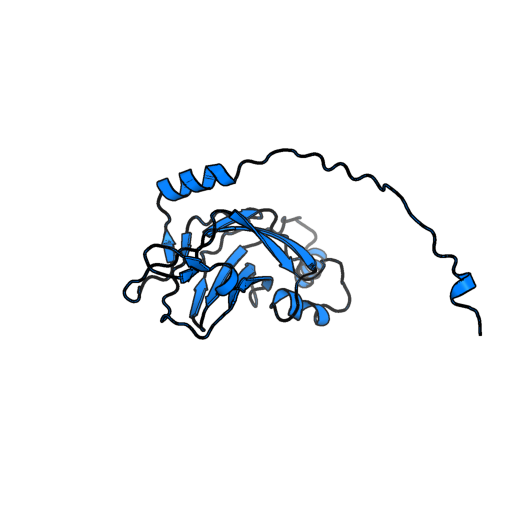5.609 -4.168 1.00 85.25 89 ILE A CA 1
ATOM 701 C C . ILE A 1 89 ? 10.817 4.502 -5.215 1.00 85.25 89 ILE A C 1
ATOM 703 O O . ILE A 1 89 ? 10.939 4.773 -6.412 1.00 85.25 89 ILE A O 1
ATOM 707 N N . ILE A 1 90 ? 10.565 3.274 -4.761 1.00 85.19 90 ILE A N 1
ATOM 708 C CA . ILE A 1 90 ? 10.352 2.120 -5.640 1.00 85.19 90 ILE A CA 1
ATOM 709 C C . ILE A 1 90 ? 8.978 2.251 -6.292 1.00 85.19 90 ILE A C 1
ATOM 711 O O . ILE A 1 90 ? 8.832 2.160 -7.512 1.00 85.19 90 ILE A O 1
ATOM 715 N N . CYS A 1 91 ? 7.955 2.502 -5.473 1.00 86.44 91 CYS A N 1
ATOM 716 C CA . CYS A 1 91 ? 6.583 2.544 -5.947 1.00 86.44 91 CYS A CA 1
ATOM 717 C C . CYS A 1 91 ? 5.627 3.244 -4.976 1.00 86.44 91 CYS A C 1
ATOM 719 O O . CYS A 1 91 ? 5.857 3.289 -3.764 1.00 86.44 91 CYS A O 1
ATOM 721 N N . THR A 1 92 ? 4.507 3.731 -5.517 1.00 90.38 92 THR A N 1
ATOM 722 C CA . THR A 1 92 ? 3.418 4.348 -4.751 1.00 90.38 92 THR A CA 1
ATOM 723 C C . THR A 1 92 ? 2.084 3.716 -5.123 1.00 90.38 92 THR A C 1
ATOM 725 O O . THR A 1 92 ? 1.720 3.652 -6.294 1.00 90.38 92 THR A O 1
ATOM 728 N N . ARG A 1 93 ? 1.306 3.321 -4.116 1.00 91.19 93 ARG A N 1
ATOM 729 C CA . ARG A 1 93 ? -0.088 2.899 -4.247 1.00 91.19 93 ARG A CA 1
ATOM 730 C C . ARG A 1 93 ? -0.995 3.874 -3.511 1.00 91.19 93 ARG A C 1
ATOM 732 O O . ARG A 1 93 ? -0.712 4.268 -2.384 1.00 91.19 93 ARG A O 1
ATOM 739 N N . PHE A 1 94 ? -2.122 4.209 -4.130 1.00 91.50 94 PHE A N 1
ATOM 740 C CA . PHE A 1 94 ? -3.215 4.890 -3.447 1.00 91.50 94 PHE A CA 1
ATOM 741 C C . PHE A 1 94 ? -4.366 3.927 -3.203 1.00 91.50 94 PHE A C 1
ATOM 743 O O . PHE A 1 94 ? -4.753 3.171 -4.094 1.00 91.50 94 PHE A O 1
ATOM 750 N N . ALA A 1 95 ? -4.920 3.997 -2.003 1.00 90.75 95 ALA A N 1
ATOM 751 C CA . ALA A 1 95 ? -6.140 3.321 -1.603 1.00 90.75 95 ALA A CA 1
ATOM 752 C C . ALA A 1 95 ? -7.226 4.382 -1.380 1.00 90.75 95 A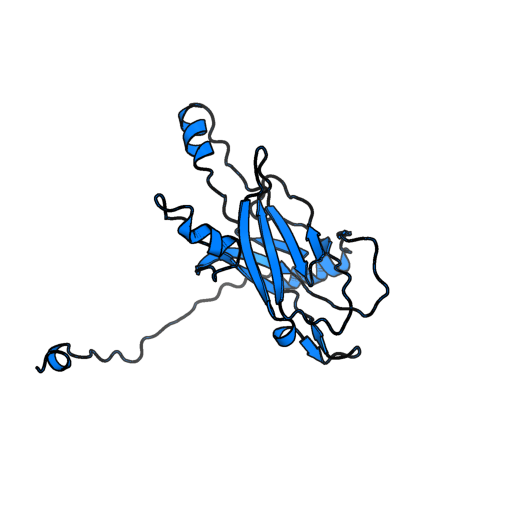LA A C 1
ATOM 754 O O . ALA A 1 95 ? -6.993 5.346 -0.651 1.00 90.75 95 ALA A O 1
ATOM 755 N N . SER A 1 96 ? -8.385 4.236 -2.026 1.00 89.69 96 SER A N 1
ATOM 756 C CA . SER A 1 96 ? -9.526 5.132 -1.794 1.00 89.69 96 SER A CA 1
ATOM 757 C C . SER A 1 96 ? -10.219 4.744 -0.490 1.00 89.69 96 SER A C 1
ATOM 759 O O . SER A 1 96 ? -10.627 3.597 -0.335 1.00 89.69 96 SER A O 1
ATOM 761 N N . VAL A 1 97 ? -10.367 5.695 0.431 1.00 87.81 97 VAL A N 1
ATOM 762 C CA . VAL A 1 97 ? -11.076 5.516 1.707 1.00 87.81 97 VAL A CA 1
ATOM 763 C C . VAL A 1 97 ? -12.505 5.049 1.451 1.00 87.81 97 VAL A C 1
ATOM 765 O O . VAL A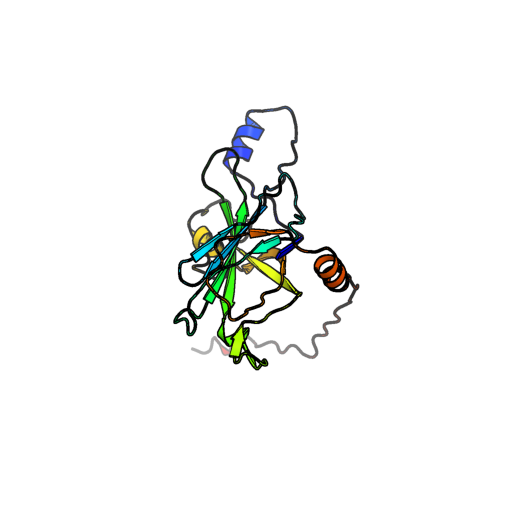 1 97 ? -12.927 4.078 2.062 1.00 87.81 97 VAL A O 1
ATOM 768 N N . THR A 1 98 ? -13.196 5.660 0.486 1.00 85.94 98 THR A N 1
ATOM 769 C CA . THR A 1 98 ? -14.579 5.329 0.104 1.00 85.94 98 THR A CA 1
ATOM 770 C C . THR A 1 98 ? -14.728 3.908 -0.446 1.00 85.94 98 THR A C 1
ATOM 772 O O . THR A 1 98 ? -15.756 3.263 -0.260 1.00 85.94 98 THR A O 1
ATOM 775 N N . ALA A 1 99 ? -13.708 3.405 -1.146 1.00 86.56 99 ALA A N 1
ATOM 776 C CA . ALA A 1 99 ? -13.721 2.041 -1.674 1.00 86.56 99 ALA A CA 1
ATOM 777 C C . ALA A 1 99 ? -13.381 0.991 -0.605 1.00 86.56 99 ALA A C 1
ATOM 779 O O . ALA A 1 99 ? -13.762 -0.168 -0.740 1.00 86.56 99 ALA A O 1
ATOM 780 N N . LEU A 1 100 ? -12.634 1.390 0.427 1.00 86.19 100 LEU A N 1
ATOM 781 C CA . LEU A 1 100 ? -12.251 0.526 1.543 1.00 86.19 100 LEU A CA 1
ATOM 782 C C . LEU A 1 100 ? -13.236 0.595 2.711 1.00 86.19 100 LEU A C 1
ATOM 784 O O . LEU A 1 100 ? -13.172 -0.228 3.614 1.00 86.19 100 LEU A O 1
ATOM 788 N N . SER A 1 101 ? -14.118 1.584 2.743 1.00 84.94 101 SER A N 1
ATOM 789 C CA . SER A 1 101 ? -15.087 1.736 3.817 1.00 84.94 101 SER A CA 1
ATOM 790 C C . SER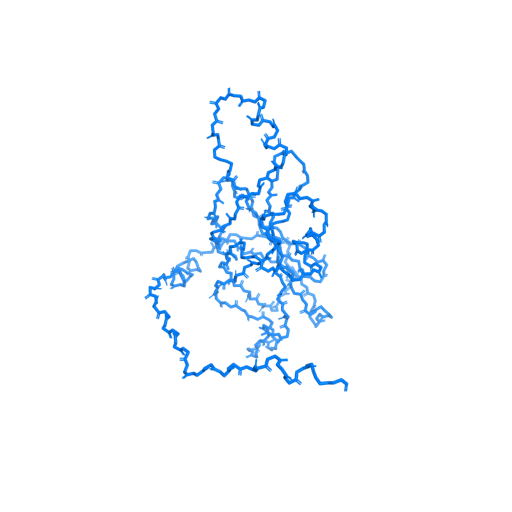 A 1 101 ? -16.158 0.661 3.756 1.00 84.94 101 SER A C 1
ATOM 792 O O . SER A 1 101 ? -16.853 0.503 2.751 1.00 84.94 101 SER A O 1
ATOM 794 N N . CYS A 1 102 ? -16.287 -0.059 4.863 1.00 80.75 102 CYS A N 1
ATOM 795 C CA . CYS A 1 102 ? -17.314 -1.058 5.082 1.00 80.75 102 CYS A CA 1
ATOM 796 C C . CYS A 1 102 ? -18.237 -0.572 6.201 1.00 80.75 102 CYS A C 1
ATOM 798 O O . CYS A 1 102 ? -17.800 0.126 7.117 1.00 80.75 102 CYS A O 1
ATOM 800 N N . LEU A 1 103 ? -19.521 -0.920 6.123 1.00 77.31 103 LEU A N 1
ATOM 801 C CA . LEU A 1 103 ? -20.443 -0.683 7.226 1.00 77.31 103 LEU A CA 1
ATOM 802 C C . LEU A 1 103 ? -20.186 -1.744 8.301 1.00 77.31 103 LEU A C 1
ATOM 804 O O . LEU A 1 103 ? -20.588 -2.897 8.148 1.00 77.31 103 LEU A O 1
ATOM 808 N N . GLU A 1 104 ? -19.518 -1.344 9.374 1.00 73.75 104 GLU A N 1
ATOM 809 C CA . GLU A 1 104 ? -19.307 -2.168 10.564 1.00 73.75 104 GLU A CA 1
ATOM 810 C C . GLU A 1 104 ? -20.041 -1.559 11.773 1.00 73.75 104 GLU A C 1
ATOM 812 O O . GLU A 1 104 ? -20.765 -0.567 11.650 1.00 73.75 104 GLU A O 1
ATOM 817 N N . ASN A 1 105 ? -19.888 -2.168 12.953 1.00 66.00 105 ASN A N 1
ATOM 818 C CA . ASN A 1 105 ? -20.571 -1.733 14.179 1.00 66.00 105 ASN A CA 1
ATOM 819 C C . ASN A 1 105 ? -20.244 -0.281 14.571 1.00 66.00 105 ASN A C 1
ATOM 821 O O . ASN A 1 105 ? -21.106 0.407 15.111 1.00 66.00 105 ASN A O 1
ATOM 825 N N . ASP A 1 106 ? -19.037 0.190 14.247 1.00 69.81 106 ASP A N 1
ATOM 826 C CA . ASP A 1 106 ? -18.553 1.540 14.565 1.00 69.81 106 ASP A CA 1
ATOM 827 C C . ASP A 1 106 ? -18.791 2.548 13.420 1.00 69.81 106 ASP A C 1
ATOM 829 O O . ASP A 1 106 ? -18.262 3.662 13.429 1.00 69.81 106 ASP A O 1
ATOM 833 N N . GLY A 1 107 ? -19.603 2.170 12.426 1.00 75.50 107 GLY A N 1
ATOM 834 C CA . GLY A 1 107 ? -19.985 3.013 11.296 1.00 75.50 107 GLY A CA 1
ATOM 835 C C . GLY A 1 107 ? -19.260 2.669 9.995 1.00 75.50 107 GLY A C 1
ATOM 836 O O . GLY A 1 107 ? -18.819 1.544 9.773 1.00 75.50 107 GLY A O 1
ATOM 837 N N . PHE A 1 108 ? -19.195 3.647 9.090 1.00 81.56 108 PHE A N 1
ATOM 838 C CA . PHE A 1 108 ? -18.628 3.496 7.747 1.00 81.56 108 PHE A CA 1
ATOM 839 C C . PHE A 1 108 ? -17.136 3.849 7.750 1.00 81.56 108 PHE A C 1
ATOM 841 O O . PHE A 1 108 ? -16.734 4.937 7.330 1.00 81.56 108 PHE A O 1
ATOM 848 N N . LEU A 1 109 ? -16.324 2.945 8.297 1.00 85.56 109 LEU A N 1
ATOM 849 C CA . LEU A 1 109 ? -14.887 3.143 8.485 1.00 85.56 109 LEU A CA 1
ATOM 850 C C . LEU A 1 109 ? -14.081 2.336 7.452 1.00 85.56 109 LEU A C 1
ATOM 852 O O . LEU A 1 109 ? -14.503 1.242 7.074 1.00 85.56 109 LEU A O 1
ATOM 856 N N . PRO A 1 110 ? -12.931 2.847 6.971 1.00 85.88 110 PRO A N 1
ATOM 857 C CA . PRO A 1 110 ? -12.087 2.136 6.014 1.00 85.88 110 PRO A CA 1
ATOM 858 C C . PRO A 1 110 ? -11.451 0.890 6.643 1.00 85.88 110 PRO A C 1
ATOM 860 O O . PRO A 1 110 ? -10.545 0.985 7.470 1.00 85.88 110 PRO A O 1
ATOM 863 N N . THR A 1 111 ? -11.882 -0.294 6.210 1.00 88.25 111 THR A N 1
ATOM 864 C CA . THR A 1 111 ? -11.330 -1.581 6.647 1.00 88.25 111 THR A CA 1
ATOM 865 C C . THR A 1 111 ? -10.936 -2.431 5.440 1.00 88.25 111 THR A C 1
ATOM 867 O O . THR A 1 111 ? -11.612 -2.489 4.417 1.00 88.25 111 THR A O 1
ATOM 870 N N . PHE A 1 112 ? -9.767 -3.068 5.506 1.00 88.06 112 PHE A N 1
ATOM 871 C CA . PHE A 1 112 ? -9.229 -3.824 4.375 1.00 88.06 112 PHE A CA 1
ATOM 872 C C . PHE A 1 112 ? -8.347 -4.978 4.827 1.00 88.06 112 PHE A C 1
ATOM 874 O O . PHE A 1 112 ? -7.461 -4.800 5.657 1.00 88.06 112 PHE A O 1
ATOM 881 N N . GLY A 1 113 ? -8.497 -6.139 4.192 1.00 84.25 113 GLY A N 1
ATOM 882 C CA . GLY A 1 113 ? -7.554 -7.249 4.310 1.00 84.25 113 GLY A CA 1
ATOM 883 C C . GLY A 1 113 ? -7.771 -8.172 5.520 1.00 84.25 113 GLY A C 1
ATOM 884 O O . GLY A 1 113 ? -8.772 -8.072 6.231 1.00 84.25 113 GLY A O 1
ATOM 885 N N . PRO A 1 114 ? -6.830 -9.100 5.763 1.00 89.38 114 PRO A N 1
ATOM 886 C CA . PRO A 1 114 ? -5.492 -9.174 5.174 1.00 89.38 114 PRO A CA 1
ATOM 887 C C . PRO A 1 114 ? -5.517 -9.668 3.725 1.00 89.38 114 PRO A C 1
ATOM 889 O O . PRO A 1 114 ? -6.146 -10.678 3.413 1.00 89.38 114 PRO A O 1
ATOM 892 N N . CYS A 1 115 ? -4.821 -8.974 2.825 1.00 89.94 115 CYS A N 1
ATOM 893 C CA . CYS A 1 115 ? -4.594 -9.486 1.474 1.00 89.94 115 CYS A CA 1
ATOM 894 C C . CYS A 1 115 ? -3.363 -8.861 0.808 1.00 89.94 115 CYS A C 1
ATOM 896 O O . CYS A 1 115 ? -2.800 -7.877 1.298 1.00 89.94 115 CYS A O 1
ATOM 898 N N . PHE A 1 116 ? -2.930 -9.479 -0.292 1.00 91.12 116 PHE A N 1
ATOM 899 C CA . PHE A 1 116 ? -1.837 -8.969 -1.109 1.00 91.12 116 PHE A CA 1
ATOM 900 C C . PHE A 1 116 ? -2.302 -7.784 -1.949 1.00 91.12 116 PHE A C 1
ATOM 902 O O . PHE A 1 116 ? -3.240 -7.887 -2.739 1.00 91.12 116 PHE A O 1
ATOM 909 N N . VAL A 1 117 ? -1.588 -6.677 -1.802 1.00 91.75 117 VAL A N 1
ATOM 910 C CA . VAL A 1 117 ? -1.721 -5.485 -2.629 1.00 91.75 117 VAL A CA 1
ATOM 911 C C . VAL A 1 117 ? -0.560 -5.470 -3.605 1.00 91.75 117 VAL A C 1
ATOM 913 O O . VAL A 1 117 ? 0.591 -5.327 -3.198 1.00 91.75 117 VAL A O 1
ATOM 916 N N . ASN A 1 118 ? -0.862 -5.612 -4.891 1.00 92.19 118 ASN A N 1
ATOM 917 C CA . ASN A 1 118 ? 0.132 -5.435 -5.941 1.00 92.19 118 ASN A CA 1
ATOM 918 C C . ASN A 1 118 ? 0.495 -3.959 -6.044 1.00 92.19 118 ASN A C 1
ATOM 920 O O . ASN A 1 118 ? -0.388 -3.092 -5.980 1.00 92.19 118 ASN A O 1
ATOM 924 N N . ILE A 1 119 ? 1.779 -3.685 -6.234 1.00 90.12 119 ILE A N 1
ATOM 925 C CA . ILE A 1 119 ? 2.259 -2.325 -6.406 1.00 90.12 119 ILE A CA 1
ATOM 926 C C . ILE A 1 119 ? 2.962 -2.188 -7.748 1.00 90.12 119 ILE A C 1
ATOM 928 O O . ILE A 1 119 ? 3.639 -3.096 -8.228 1.00 90.12 119 ILE A O 1
ATOM 932 N N . TYR A 1 120 ? 2.739 -1.036 -8.369 1.00 89.19 120 TYR A N 1
ATOM 933 C CA . TYR A 1 120 ? 3.215 -0.716 -9.698 1.00 89.19 120 TYR A CA 1
ATOM 934 C C . TYR A 1 120 ? 4.042 0.568 -9.668 1.00 89.19 120 TYR A C 1
ATOM 936 O O . TYR A 1 120 ? 3.812 1.454 -8.840 1.00 89.19 120 TYR A O 1
ATOM 944 N N . GLY A 1 121 ? 4.999 0.669 -10.583 1.00 85.38 121 GLY A N 1
ATOM 945 C CA . GLY A 1 121 ? 5.871 1.828 -10.747 1.00 85.38 121 GLY A CA 1
ATOM 946 C C . GLY A 1 121 ? 6.273 2.037 -12.204 1.00 85.38 121 GLY A C 1
ATOM 947 O O . GLY A 1 121 ? 5.640 1.517 -13.131 1.00 85.38 121 GLY A O 1
ATOM 948 N N . ALA A 1 122 ? 7.329 2.818 -12.404 1.00 82.69 122 ALA A N 1
ATOM 949 C CA . ALA A 1 122 ? 7.945 3.037 -13.705 1.00 82.69 122 ALA A CA 1
ATOM 950 C C . ALA A 1 122 ? 8.521 1.725 -14.278 1.00 82.69 122 ALA A C 1
ATOM 952 O O . ALA A 1 122 ? 8.951 0.869 -13.498 1.00 82.69 122 ALA A O 1
ATOM 953 N N . PRO A 1 123 ? 8.571 1.547 -15.609 1.00 77.06 123 PRO A N 1
ATOM 954 C CA . PRO A 1 123 ? 9.285 0.432 -16.237 1.00 77.06 123 PRO A CA 1
ATOM 955 C C . PRO A 1 123 ? 10.798 0.489 -15.960 1.00 77.06 123 PRO A C 1
ATOM 957 O O . PRO A 1 123 ? 11.356 1.571 -15.789 1.00 77.06 123 PRO A O 1
ATOM 960 N N . LEU A 1 124 ? 11.450 -0.679 -15.895 1.00 64.50 124 LEU A N 1
ATOM 961 C CA . LEU A 1 124 ? 12.898 -0.818 -15.656 1.00 64.50 124 LEU A CA 1
ATOM 962 C C . LEU A 1 124 ? 13.751 -0.389 -16.869 1.00 64.50 124 LEU A C 1
ATOM 964 O O . LEU A 1 124 ? 14.867 0.073 -16.691 1.00 64.50 124 LEU A O 1
ATOM 968 N N . GLU A 1 125 ? 13.224 -0.486 -18.091 1.00 55.12 125 GLU A N 1
ATOM 969 C CA . GLU A 1 125 ? 14.028 -0.501 -19.330 1.00 55.12 125 GLU A CA 1
ATOM 970 C C . GLU A 1 125 ? 14.448 0.866 -19.915 1.00 55.12 125 GLU A C 1
ATOM 972 O O . GLU A 1 125 ? 14.974 0.916 -21.023 1.00 55.12 125 GLU A O 1
ATOM 977 N N . ASN A 1 126 ? 14.267 1.996 -19.227 1.00 47.28 126 ASN A N 1
ATOM 978 C CA . ASN A 1 126 ? 14.457 3.304 -19.873 1.00 47.28 126 ASN A CA 1
ATOM 979 C C . ASN A 1 126 ? 15.744 4.023 -19.450 1.00 47.28 126 ASN A C 1
ATOM 981 O O . ASN A 1 126 ? 15.731 4.945 -18.632 1.00 47.28 126 ASN A O 1
ATOM 985 N N . ASN A 1 127 ? 16.836 3.636 -20.114 1.00 52.97 127 ASN A N 1
ATOM 986 C CA . ASN A 1 127 ? 18.193 4.176 -19.974 1.00 52.97 127 ASN A CA 1
ATOM 987 C C . ASN A 1 127 ? 18.399 5.640 -20.428 1.00 52.97 127 ASN A C 1
ATOM 989 O O . ASN A 1 127 ? 19.507 6.140 -20.285 1.00 52.97 127 ASN A O 1
ATOM 993 N N . GLU A 1 128 ? 17.393 6.369 -20.934 1.00 45.00 128 GLU A N 1
ATOM 994 C CA . GLU A 1 128 ? 17.650 7.710 -21.511 1.00 45.00 128 GLU A CA 1
ATOM 995 C C . GLU A 1 128 ? 16.831 8.876 -20.938 1.00 45.00 128 GLU A C 1
ATOM 997 O O . GLU A 1 128 ? 17.156 10.033 -21.194 1.00 45.00 128 GLU A O 1
ATOM 1002 N N . LEU A 1 129 ? 15.803 8.641 -20.115 1.00 48.12 129 LEU A N 1
ATOM 1003 C CA . LEU A 1 129 ? 14.950 9.723 -19.592 1.00 48.12 129 LEU A CA 1
ATOM 1004 C C . LEU A 1 129 ? 14.472 9.423 -18.165 1.00 48.12 129 LEU A C 1
ATOM 1006 O O . LEU A 1 129 ? 13.270 9.395 -17.889 1.00 48.12 129 LEU A O 1
ATOM 1010 N N . GLN A 1 130 ? 15.423 9.222 -17.245 1.00 53.75 130 GLN A N 1
ATOM 1011 C CA . GLN A 1 130 ? 15.145 8.948 -15.827 1.00 53.75 130 GLN A CA 1
ATOM 1012 C C . GLN A 1 130 ? 14.234 9.996 -15.169 1.00 53.75 130 GLN A C 1
ATOM 1014 O O . GLN A 1 130 ? 13.576 9.686 -14.184 1.00 53.75 130 GLN A O 1
ATOM 1019 N N . ASP A 1 131 ? 14.133 11.214 -15.703 1.00 57.97 131 ASP A N 1
ATOM 1020 C CA . ASP A 1 131 ? 13.278 12.246 -15.112 1.00 57.97 131 ASP A CA 1
ATOM 1021 C C . ASP A 1 131 ? 11.795 12.133 -15.490 1.00 57.97 131 ASP A C 1
ATOM 1023 O O . ASP A 1 131 ? 10.933 12.506 -14.698 1.00 57.97 131 ASP A O 1
ATOM 1027 N N . LYS A 1 132 ? 11.458 11.551 -16.650 1.00 61.88 132 LYS A N 1
ATOM 1028 C CA . LYS A 1 132 ? 10.059 11.524 -17.120 1.00 61.88 132 LYS A CA 1
ATOM 1029 C C . LYS A 1 132 ? 9.174 10.540 -16.353 1.00 61.88 132 LYS A C 1
ATOM 1031 O O . LYS A 1 132 ? 7.965 10.739 -16.291 1.00 61.88 132 LYS A O 1
ATOM 1036 N N . PHE A 1 133 ? 9.756 9.495 -15.762 1.00 67.94 133 PHE A N 1
ATOM 1037 C CA . PHE A 1 133 ? 8.995 8.419 -15.115 1.00 67.94 133 PHE A CA 1
ATOM 1038 C C . PHE A 1 133 ? 9.109 8.399 -13.582 1.00 67.94 133 PHE A C 1
ATOM 1040 O O . PHE A 1 133 ? 8.365 7.670 -12.927 1.00 67.94 133 PHE A O 1
ATOM 1047 N N . LYS A 1 134 ? 9.951 9.251 -12.974 1.00 70.25 134 LYS A N 1
ATOM 1048 C CA . LYS A 1 134 ? 9.998 9.439 -11.504 1.00 70.25 134 LYS A CA 1
ATOM 1049 C C . LYS A 1 134 ? 8.652 9.862 -10.921 1.00 70.25 134 LYS A C 1
ATOM 1051 O O . LYS A 1 134 ? 8.304 9.492 -9.797 1.00 70.25 134 LYS A O 1
ATOM 1056 N N . ASP A 1 135 ? 7.871 10.599 -11.702 1.00 79.62 135 ASP A N 1
ATOM 1057 C CA . ASP A 1 135 ? 6.519 11.011 -11.338 1.00 79.62 135 ASP A CA 1
ATOM 1058 C C . ASP A 1 135 ? 5.561 9.816 -11.182 1.00 79.62 135 ASP A C 1
ATOM 1060 O O . ASP A 1 135 ? 4.651 9.877 -10.351 1.00 79.62 135 ASP A O 1
ATOM 1064 N N . MET A 1 136 ? 5.808 8.699 -11.882 1.00 80.25 136 MET A N 1
ATOM 1065 C CA . MET A 1 136 ? 5.066 7.446 -11.684 1.00 80.25 136 MET A CA 1
ATOM 1066 C C . MET A 1 136 ? 5.425 6.805 -10.341 1.00 80.25 136 MET A C 1
ATOM 1068 O O . MET A 1 136 ? 4.542 6.429 -9.573 1.00 80.25 136 MET A O 1
ATOM 1072 N N . ASN A 1 137 ? 6.716 6.758 -9.996 1.00 81.62 137 ASN A N 1
ATOM 1073 C CA . ASN A 1 137 ? 7.160 6.199 -8.714 1.00 81.62 137 ASN A CA 1
ATOM 1074 C C . ASN A 1 137 ? 6.671 7.032 -7.527 1.00 81.62 137 ASN A C 1
ATOM 1076 O O . ASN A 1 137 ? 6.294 6.475 -6.501 1.00 81.62 137 ASN A O 1
ATOM 1080 N N . THR A 1 138 ? 6.611 8.358 -7.680 1.00 81.88 138 THR A N 1
ATOM 1081 C CA . THR A 1 138 ? 6.130 9.296 -6.646 1.00 81.88 138 THR A CA 1
ATOM 1082 C C . THR A 1 138 ? 4.604 9.250 -6.463 1.00 81.88 138 THR A C 1
ATOM 1084 O O . THR A 1 138 ? 4.082 9.720 -5.444 1.00 81.88 138 THR A O 1
ATOM 1087 N N . GLY A 1 139 ? 3.886 8.663 -7.428 1.00 79.69 139 GLY A N 1
ATOM 1088 C CA . GLY A 1 139 ? 2.429 8.557 -7.433 1.00 79.69 139 GLY A CA 1
ATOM 1089 C C . GLY A 1 139 ? 1.703 9.777 -8.007 1.00 79.69 139 GLY A C 1
ATOM 1090 O O . GLY A 1 139 ? 0.530 9.979 -7.705 1.00 79.69 139 GLY A O 1
ATOM 1091 N N . LYS A 1 140 ? 2.367 10.614 -8.813 1.00 83.31 140 LYS A N 1
ATOM 1092 C CA . LYS A 1 140 ? 1.666 11.642 -9.606 1.00 83.31 140 LYS A CA 1
ATOM 1093 C C . LYS A 1 140 ? 0.947 11.018 -10.804 1.00 83.31 140 LYS A C 1
ATOM 1095 O O . LYS A 1 140 ? -0.126 11.476 -11.181 1.00 83.31 140 LYS A O 1
ATOM 1100 N N . VAL A 1 141 ? 1.536 9.965 -11.369 1.00 84.19 141 VAL A N 1
ATOM 1101 C CA . VAL A 1 141 ? 0.995 9.169 -12.478 1.00 84.19 141 VAL A CA 1
ATOM 1102 C C . VAL A 1 141 ? 0.897 7.709 -12.031 1.00 84.19 141 VAL A C 1
ATOM 1104 O O . VAL A 1 141 ? 1.663 7.268 -11.177 1.00 84.19 141 VAL A O 1
ATOM 1107 N N . GLU A 1 142 ? -0.061 6.958 -12.569 1.00 81.38 142 GLU A N 1
ATOM 1108 C CA . GLU A 1 142 ? -0.214 5.535 -12.261 1.00 81.38 142 GLU A CA 1
ATOM 1109 C C . GLU A 1 142 ? 0.941 4.712 -12.850 1.00 81.38 142 GLU A C 1
ATOM 1111 O O . GLU A 1 142 ? 1.295 4.862 -14.018 1.00 81.38 142 GLU A O 1
ATOM 1116 N N . GLY A 1 143 ? 1.551 3.859 -12.023 1.00 81.38 143 GLY A N 1
ATOM 1117 C CA . GLY A 1 143 ? 2.590 2.922 -12.442 1.00 81.38 143 GLY A CA 1
ATOM 1118 C C . GLY A 1 143 ? 2.036 1.823 -13.351 1.00 81.38 143 GLY A C 1
ATOM 1119 O O . GLY A 1 143 ? 0.931 1.341 -13.126 1.00 81.38 143 GLY A O 1
ATOM 1120 N N . VAL A 1 144 ? 2.820 1.389 -14.340 1.00 84.12 144 VAL A N 1
ATOM 1121 C CA . VAL A 1 144 ? 2.416 0.336 -15.299 1.00 84.12 144 VAL A CA 1
ATOM 1122 C C . VAL A 1 144 ? 3.181 -0.966 -15.060 1.00 84.12 144 VAL A C 1
ATOM 1124 O O . VAL A 1 144 ? 2.646 -2.053 -15.269 1.00 84.12 144 VAL A O 1
ATOM 1127 N N . ALA A 1 145 ? 4.426 -0.882 -14.588 1.00 86.94 145 ALA A N 1
ATOM 1128 C CA . ALA A 1 145 ? 5.260 -2.054 -14.353 1.00 86.94 145 ALA A CA 1
ATOM 1129 C C . ALA A 1 145 ? 5.042 -2.595 -12.940 1.00 86.94 145 ALA A C 1
ATOM 1131 O O . ALA A 1 145 ? 5.057 -1.827 -11.981 1.00 86.94 145 ALA A O 1
ATOM 1132 N N . TYR A 1 146 ? 4.856 -3.908 -12.807 1.00 89.12 146 TYR A N 1
ATOM 1133 C CA . TYR A 1 146 ? 4.768 -4.575 -11.507 1.00 89.12 146 TYR A CA 1
ATOM 1134 C C . TYR A 1 146 ? 6.101 -4.450 -10.753 1.00 89.12 146 TYR A C 1
ATOM 1136 O O . TYR A 1 146 ? 7.161 -4.708 -11.321 1.00 89.12 146 TYR A O 1
ATOM 1144 N N . ARG A 1 147 ? 6.041 -4.032 -9.484 1.00 86.44 147 ARG A N 1
ATOM 1145 C CA . ARG A 1 147 ? 7.198 -3.766 -8.607 1.00 86.44 147 ARG A CA 1
ATOM 1146 C C . ARG A 1 147 ? 7.124 -4.558 -7.294 1.00 86.44 147 ARG A C 1
ATOM 1148 O O . ARG A 1 147 ? 7.683 -4.138 -6.288 1.00 86.44 147 ARG A O 1
ATOM 1155 N N . GLY A 1 148 ? 6.389 -5.666 -7.306 1.00 90.12 148 GLY A N 1
ATOM 1156 C CA . GLY A 1 148 ? 6.169 -6.512 -6.141 1.00 90.12 148 GLY A CA 1
ATOM 1157 C C . GLY A 1 148 ? 4.772 -6.372 -5.547 1.00 90.12 148 GLY A C 1
ATOM 1158 O O . GLY A 1 148 ? 3.893 -5.655 -6.048 1.00 90.12 148 GLY A O 1
ATOM 1159 N N . ARG A 1 149 ? 4.554 -7.097 -4.454 1.00 92.19 149 ARG A N 1
ATOM 1160 C CA . ARG A 1 149 ? 3.281 -7.113 -3.727 1.00 92.19 149 ARG A CA 1
ATOM 1161 C C . ARG A 1 149 ? 3.506 -7.105 -2.229 1.00 92.19 149 ARG A C 1
ATOM 1163 O O . ARG A 1 149 ? 4.462 -7.687 -1.736 1.00 92.19 149 ARG A O 1
ATOM 1170 N N . VAL A 1 150 ? 2.585 -6.495 -1.495 1.00 92.50 150 VAL A N 1
ATOM 1171 C CA . VAL A 1 150 ? 2.672 -6.376 -0.035 1.00 92.50 150 VAL A CA 1
ATOM 1172 C C . VAL A 1 150 ? 1.437 -6.972 0.609 1.00 92.50 150 VAL A C 1
ATOM 1174 O O . VAL A 1 150 ? 0.312 -6.611 0.266 1.00 92.50 150 VAL A O 1
ATOM 1177 N N . LEU A 1 151 ? 1.637 -7.866 1.572 1.00 93.00 151 LEU A N 1
ATOM 1178 C CA . LEU A 1 151 ? 0.575 -8.376 2.425 1.00 93.00 151 LEU A CA 1
ATOM 1179 C C . LEU A 1 151 ? 0.318 -7.376 3.553 1.00 93.00 151 LEU A C 1
ATOM 1181 O O . LEU A 1 151 ? 1.161 -7.141 4.428 1.00 93.00 151 LEU A O 1
ATOM 1185 N N . MET A 1 152 ? -0.874 -6.789 3.554 1.00 92.56 152 MET A N 1
ATOM 1186 C CA . MET A 1 152 ? -1.260 -5.799 4.554 1.00 92.56 152 MET A CA 1
ATOM 1187 C C . MET A 1 152 ? -2.731 -5.893 4.937 1.00 92.56 152 MET A C 1
ATOM 1189 O O . MET A 1 152 ? -3.554 -6.479 4.235 1.00 92.56 152 MET A O 1
ATOM 1193 N N . GLN A 1 153 ? -3.031 -5.303 6.088 1.00 92.19 153 GLN A N 1
ATOM 1194 C CA . GLN A 1 153 ? -4.372 -5.126 6.614 1.00 92.19 153 GLN A CA 1
ATOM 1195 C C . GLN A 1 153 ? -4.494 -3.689 7.121 1.00 92.19 153 GLN A C 1
ATOM 1197 O O . GLN A 1 153 ? -3.571 -3.185 7.765 1.00 92.19 153 GLN A O 1
ATOM 1202 N N . LEU A 1 154 ? -5.624 -3.058 6.821 1.00 90.50 154 LEU A N 1
ATOM 1203 C CA . LEU A 1 154 ? -6.051 -1.777 7.360 1.00 90.50 154 LEU A CA 1
ATOM 1204 C C . LEU A 1 154 ? -7.228 -2.041 8.297 1.00 90.50 154 LEU A C 1
ATOM 1206 O O . LEU A 1 154 ? -8.221 -2.650 7.900 1.00 90.50 154 LEU A O 1
ATOM 1210 N N . LYS A 1 155 ? -7.110 -1.580 9.535 1.00 88.19 155 LYS A N 1
ATOM 1211 C CA . LYS A 1 155 ? -8.212 -1.531 10.491 1.00 88.19 155 LYS A CA 1
ATOM 1212 C C . LYS A 1 155 ? -8.332 -0.097 10.971 1.00 88.19 155 LYS A C 1
ATOM 1214 O O . LYS A 1 155 ? -7.317 0.558 11.209 1.00 88.19 155 LYS A O 1
ATOM 1219 N N . THR A 1 156 ? -9.558 0.373 11.127 1.00 86.44 156 THR A N 1
ATOM 1220 C CA . THR A 1 156 ? -9.844 1.660 11.751 1.00 86.44 156 THR A CA 1
ATOM 1221 C C . THR A 1 156 ? -10.654 1.402 13.003 1.00 86.44 156 THR A C 1
ATOM 1223 O O . THR A 1 156 ? -11.611 0.640 12.982 1.00 86.44 156 THR A O 1
ATOM 1226 N N . SER A 1 157 ? -10.234 2.021 14.097 1.00 84.19 157 SER A N 1
ATOM 1227 C CA . SER A 1 157 ? -10.907 1.961 15.388 1.00 84.19 157 SER A CA 1
ATOM 1228 C C . SER A 1 157 ? -11.051 3.377 15.917 1.00 84.19 157 SER A C 1
ATOM 1230 O O . SER A 1 157 ? -10.099 4.158 15.841 1.00 84.19 157 SER A O 1
ATOM 1232 N N . LEU A 1 158 ? -12.215 3.700 16.474 1.00 82.62 158 LEU A N 1
ATOM 1233 C CA . LEU A 1 158 ? -12.437 4.972 17.151 1.00 82.62 158 LEU A CA 1
ATOM 1234 C C . LEU A 1 158 ? -11.733 4.920 18.512 1.00 82.62 158 LEU A C 1
ATOM 1236 O O . LEU A 1 158 ? -12.133 4.175 19.401 1.00 82.62 158 LEU A O 1
ATOM 1240 N N . SER A 1 159 ? -10.643 5.667 18.654 1.00 78.38 159 SER A N 1
ATOM 1241 C CA . SER A 1 159 ? -9.840 5.729 19.877 1.00 78.38 159 SER A CA 1
ATOM 1242 C C . SER A 1 159 ? -9.253 7.126 20.045 1.00 78.38 159 SER A C 1
ATOM 1244 O O . SER A 1 159 ? -9.180 7.903 19.091 1.00 78.38 159 SER A O 1
ATOM 1246 N N . GLU A 1 160 ? -8.804 7.431 21.260 1.00 72.06 160 GLU A N 1
ATOM 1247 C CA . GLU A 1 160 ? -7.973 8.601 21.528 1.00 72.06 160 GLU A CA 1
ATOM 1248 C C . GLU A 1 160 ? -6.662 8.534 20.728 1.00 72.06 160 GLU A C 1
ATOM 1250 O O . GLU A 1 160 ? -6.173 7.450 20.377 1.00 72.06 160 GLU A O 1
ATOM 1255 N N . LEU A 1 161 ? -6.116 9.712 20.411 1.00 70.62 161 LEU A N 1
ATOM 1256 C CA . LEU A 1 161 ? -4.886 9.862 19.637 1.00 70.62 161 LEU A CA 1
ATOM 1257 C C . LEU A 1 161 ? -3.768 9.041 20.294 1.00 70.62 161 LEU A C 1
ATOM 1259 O O . LEU A 1 161 ? -3.487 9.190 21.479 1.00 70.62 161 LEU A O 1
ATOM 1263 N N . THR A 1 162 ? -3.142 8.153 19.524 1.00 68.50 162 THR A N 1
ATOM 1264 C CA . THR A 1 162 ? -2.052 7.309 20.026 1.00 68.50 162 THR A CA 1
ATOM 1265 C C . THR A 1 162 ? -0.703 7.989 19.792 1.00 68.50 162 THR A C 1
ATOM 1267 O O . THR A 1 162 ? -0.429 8.412 18.670 1.00 68.50 162 THR A O 1
ATOM 1270 N N . ASP A 1 163 ? 0.155 8.030 20.821 1.00 67.88 163 ASP A N 1
ATOM 1271 C CA . ASP A 1 163 ? 1.525 8.579 20.740 1.00 67.88 163 ASP A CA 1
ATOM 1272 C C . ASP A 1 163 ? 2.518 7.645 20.023 1.00 67.88 163 ASP A C 1
ATOM 1274 O O . ASP A 1 163 ? 3.531 8.087 19.479 1.00 67.88 163 ASP A O 1
ATOM 1278 N N . ARG A 1 164 ? 2.254 6.332 20.009 1.00 76.31 164 ARG A N 1
ATOM 1279 C CA . ARG A 1 164 ? 3.107 5.341 19.336 1.00 76.31 164 ARG A CA 1
ATOM 1280 C C . ARG A 1 164 ? 2.671 5.120 17.893 1.00 76.31 164 ARG A C 1
ATOM 1282 O O . ARG A 1 164 ? 1.616 4.545 17.637 1.00 76.31 164 ARG A O 1
ATOM 1289 N N . ALA A 1 165 ? 3.530 5.523 16.961 1.00 82.75 165 ALA A N 1
ATOM 1290 C CA . ALA A 1 165 ? 3.307 5.359 15.526 1.00 82.75 165 ALA A CA 1
ATOM 1291 C C . ALA A 1 165 ? 3.540 3.921 15.024 1.00 82.75 165 ALA A C 1
ATOM 1293 O O . ALA A 1 165 ? 2.933 3.509 14.037 1.00 82.75 165 ALA A O 1
ATOM 1294 N N . VAL A 1 166 ? 4.414 3.152 15.684 1.00 88.31 166 VAL A N 1
ATOM 1295 C CA . VAL A 1 166 ? 4.789 1.792 15.270 1.00 88.31 166 VAL A CA 1
ATOM 1296 C C . VAL A 1 166 ? 4.810 0.874 16.484 1.00 88.31 166 VAL A C 1
ATOM 1298 O O . VAL A 1 166 ? 5.513 1.153 17.451 1.00 88.31 166 VAL A O 1
ATOM 1301 N N . ASP A 1 167 ? 4.072 -0.230 16.405 1.00 88.56 167 ASP A N 1
ATOM 1302 C CA . ASP A 1 167 ? 4.079 -1.301 17.402 1.00 88.56 167 ASP A CA 1
ATOM 1303 C C . ASP A 1 167 ? 4.405 -2.654 16.747 1.00 88.56 167 ASP A C 1
ATOM 1305 O O . ASP A 1 167 ? 4.143 -2.877 15.561 1.00 88.56 167 ASP A O 1
ATOM 1309 N N . ALA A 1 168 ? 4.961 -3.579 17.530 1.00 87.75 168 ALA A N 1
ATOM 1310 C CA . ALA A 1 168 ? 5.157 -4.960 17.099 1.00 87.75 168 ALA A CA 1
ATOM 1311 C C . ALA A 1 168 ? 3.813 -5.706 17.038 1.00 87.75 168 ALA A C 1
ATOM 1313 O O . ALA A 1 168 ? 2.932 -5.498 17.875 1.00 87.75 168 ALA A O 1
ATOM 1314 N N . MET A 1 169 ? 3.654 -6.579 16.044 1.00 87.94 169 MET A N 1
ATOM 1315 C CA . MET A 1 169 ? 2.459 -7.408 15.903 1.00 87.94 169 MET A CA 1
ATOM 1316 C C . MET A 1 169 ? 2.500 -8.624 16.839 1.00 87.94 169 MET A C 1
ATOM 1318 O O . MET A 1 169 ? 3.555 -9.219 17.054 1.00 87.94 169 MET A O 1
ATOM 1322 N N . ILE A 1 170 ? 1.338 -9.014 17.369 1.00 87.94 170 ILE A N 1
ATOM 1323 C CA . ILE A 1 170 ? 1.186 -10.187 18.242 1.00 87.94 170 ILE A CA 1
ATOM 1324 C C . ILE A 1 170 ? 1.245 -11.475 17.398 1.00 87.94 170 ILE A C 1
ATOM 1326 O O . ILE A 1 170 ? 0.832 -11.492 16.235 1.00 87.94 170 ILE A O 1
ATOM 1330 N N . GLU A 1 171 ? 1.733 -12.577 17.974 1.00 85.38 171 GLU A N 1
ATOM 1331 C CA . GLU A 1 171 ? 1.870 -13.865 17.275 1.00 85.38 171 GLU A CA 1
ATOM 1332 C C . GLU A 1 171 ? 0.551 -14.406 16.699 1.00 85.38 171 GLU A C 1
ATOM 1334 O O . GLU A 1 171 ? 0.556 -15.019 15.632 1.00 85.38 171 GLU A O 1
ATOM 1339 N N . GLU A 1 172 ? -0.585 -14.153 17.351 1.00 85.94 172 GLU A N 1
ATOM 1340 C CA . GLU A 1 172 ? -1.904 -14.585 16.870 1.00 85.94 172 GLU A CA 1
ATOM 1341 C C . GLU A 1 172 ? -2.258 -13.956 15.514 1.00 85.94 172 GLU A C 1
ATOM 1343 O O . GLU A 1 172 ? -2.658 -14.656 14.578 1.00 85.94 172 GLU A O 1
ATOM 1348 N N . ASP A 1 173 ? -2.033 -12.646 15.372 1.00 83.56 173 ASP A N 1
ATOM 1349 C CA . ASP A 1 173 ? -2.245 -11.917 14.118 1.00 83.56 173 ASP A CA 1
ATOM 1350 C C . ASP A 1 173 ? -1.284 -12.403 13.023 1.00 83.56 173 ASP A C 1
ATOM 1352 O O . ASP A 1 173 ? -1.663 -12.504 11.848 1.00 83.56 173 ASP A O 1
ATOM 1356 N N . ARG A 1 174 ? -0.053 -12.772 13.403 1.00 83.69 174 ARG A N 1
ATOM 1357 C CA . ARG A 1 174 ? 0.925 -13.385 12.493 1.00 83.69 174 ARG A CA 1
ATOM 1358 C C . ARG A 1 174 ? 0.447 -14.754 12.003 1.00 83.69 174 ARG A C 1
ATOM 1360 O O . ARG A 1 174 ? 0.455 -15.018 10.799 1.00 83.69 174 ARG A O 1
ATOM 1367 N N . MET A 1 175 ? -0.031 -15.613 12.903 1.00 84.50 175 MET A N 1
ATOM 1368 C CA . MET A 1 175 ? -0.587 -16.922 12.541 1.00 84.50 175 MET A CA 1
ATOM 1369 C C . MET A 1 175 ? -1.827 -16.803 11.653 1.00 84.50 175 MET A C 1
ATOM 1371 O O . MET A 1 175 ? -2.013 -17.606 10.733 1.00 84.50 175 MET A O 1
ATOM 1375 N N . TYR A 1 176 ? -2.671 -15.799 11.896 1.00 85.31 176 TYR A N 1
ATOM 1376 C CA . TYR A 1 176 ? -3.822 -15.514 11.048 1.00 85.31 176 TYR A CA 1
ATOM 1377 C C . TYR A 1 176 ? -3.394 -15.157 9.616 1.00 85.31 176 TYR A C 1
ATOM 1379 O O . TYR A 1 176 ? -3.924 -15.733 8.660 1.00 85.31 176 TYR A O 1
ATOM 1387 N N . ALA A 1 177 ? -2.384 -14.296 9.459 1.00 83.25 177 ALA A N 1
ATOM 1388 C CA . ALA A 1 177 ? -1.861 -13.896 8.152 1.00 83.25 177 ALA A CA 1
ATOM 1389 C C . ALA A 1 177 ? -1.220 -15.046 7.361 1.00 83.25 177 ALA A C 1
ATOM 1391 O O . ALA A 1 177 ? -1.367 -15.097 6.137 1.00 83.25 177 ALA A O 1
ATOM 1392 N N . ASN A 1 178 ? -0.606 -16.025 8.038 1.00 82.56 178 ASN A N 1
ATOM 1393 C CA . ASN A 1 178 ? -0.019 -17.205 7.389 1.00 82.56 178 ASN A CA 1
ATOM 1394 C C . ASN A 1 178 ? -1.019 -17.970 6.507 1.00 82.56 178 ASN A C 1
ATOM 1396 O O . ASN A 1 178 ? -0.638 -18.559 5.493 1.00 82.56 178 ASN A O 1
ATOM 1400 N N . LYS A 1 179 ? -2.317 -17.929 6.837 1.00 84.56 179 LYS A N 1
ATOM 1401 C CA . LYS A 1 179 ? -3.371 -18.562 6.026 1.00 84.56 179 LYS A CA 1
ATOM 1402 C C . LYS A 1 179 ? -3.492 -17.935 4.631 1.00 84.56 179 LYS A C 1
ATOM 1404 O O . LYS A 1 179 ? -3.814 -18.642 3.675 1.00 84.56 179 LYS A O 1
ATOM 1409 N N . PHE A 1 180 ? -3.204 -16.640 4.509 1.00 82.50 180 PHE A N 1
ATOM 1410 C CA . PHE A 1 180 ? -3.326 -15.860 3.273 1.00 82.50 180 PHE A CA 1
ATOM 1411 C C . PHE A 1 180 ? -2.088 -15.960 2.374 1.00 82.50 180 PHE A C 1
ATOM 1413 O O . PHE A 1 180 ? -2.164 -15.641 1.191 1.00 82.50 180 PHE A O 1
ATOM 1420 N N . MET A 1 181 ? -0.973 -16.486 2.888 1.00 81.06 181 MET A N 1
ATOM 1421 C CA . MET A 1 181 ? 0.253 -16.725 2.115 1.00 81.06 181 MET A CA 1
ATOM 1422 C C . MET A 1 181 ? 0.206 -17.973 1.224 1.00 81.06 181 MET A C 1
ATOM 1424 O O . MET A 1 181 ? 1.147 -18.261 0.482 1.00 81.06 181 MET A O 1
ATOM 1428 N N . ARG A 1 182 ? -0.869 -18.767 1.288 1.00 78.44 182 ARG A N 1
ATOM 1429 C CA . ARG A 1 182 ? -0.919 -20.064 0.609 1.00 78.44 182 ARG A CA 1
ATOM 1430 C C . ARG A 1 182 ? -0.966 -19.906 -0.915 1.00 78.44 182 ARG A C 1
ATOM 1432 O O . ARG A 1 182 ? -2.016 -19.639 -1.497 1.00 78.44 182 ARG A O 1
ATOM 1439 N N . LYS A 1 183 ? 0.158 -20.191 -1.577 1.00 79.12 183 LYS A N 1
ATOM 1440 C CA . LYS A 1 183 ? 0.272 -20.210 -3.043 1.00 79.12 183 LYS A CA 1
ATOM 1441 C C . LYS A 1 183 ? -0.449 -21.439 -3.615 1.00 79.12 183 LYS A C 1
ATOM 1443 O O . LYS A 1 183 ? -0.195 -22.576 -3.215 1.00 79.12 183 LYS A O 1
ATOM 1448 N N . ARG A 1 184 ? -1.364 -21.217 -4.561 1.00 79.56 184 ARG A N 1
ATOM 1449 C CA . ARG A 1 184 ? -2.023 -22.271 -5.350 1.00 79.56 184 ARG A CA 1
ATOM 1450 C C . ARG A 1 184 ? -1.649 -22.087 -6.815 1.00 79.56 184 ARG A C 1
ATOM 1452 O O . ARG A 1 184 ? -1.671 -20.970 -7.321 1.00 79.56 184 ARG A O 1
ATOM 1459 N N . LYS A 1 185 ? -1.291 -23.180 -7.490 1.00 82.38 185 LYS A N 1
ATOM 1460 C CA . LYS A 1 185 ? -0.989 -23.162 -8.924 1.00 82.38 185 LYS A CA 1
ATOM 1461 C C . LYS A 1 185 ? -2.306 -23.198 -9.693 1.00 82.38 185 LYS A C 1
ATOM 1463 O O . LYS A 1 185 ? -3.022 -24.193 -9.627 1.00 82.38 185 LYS A O 1
ATOM 1468 N N . TYR A 1 186 ? -2.604 -22.126 -10.412 1.00 83.00 186 TYR A N 1
ATOM 1469 C CA . TYR A 1 186 ? -3.729 -22.062 -11.338 1.00 83.00 186 TYR A CA 1
ATOM 1470 C C . TYR A 1 186 ? -3.210 -22.098 -12.775 1.00 83.00 186 TYR A C 1
ATOM 1472 O O . TYR A 1 186 ? -2.084 -21.685 -13.049 1.00 83.00 186 TYR A O 1
ATOM 1480 N N . ARG A 1 187 ? -4.030 -22.606 -13.696 1.00 84.31 187 ARG A N 1
ATOM 1481 C CA . ARG A 1 187 ? -3.800 -22.502 -15.139 1.00 84.31 187 ARG A CA 1
ATOM 1482 C C . ARG A 1 187 ? -4.925 -21.653 -15.709 1.00 84.31 187 ARG A C 1
ATOM 1484 O O . ARG A 1 187 ? -6.088 -21.995 -15.522 1.00 84.31 187 ARG A O 1
ATOM 1491 N N . ILE A 1 188 ? -4.578 -20.548 -16.359 1.00 87.50 188 ILE A N 1
ATOM 1492 C CA . ILE A 1 188 ? -5.544 -19.729 -17.088 1.00 87.50 188 ILE A CA 1
ATOM 1493 C C . ILE A 1 188 ? -5.619 -20.293 -18.502 1.00 87.50 188 ILE A C 1
ATOM 1495 O O . ILE A 1 188 ? -4.597 -20.441 -19.169 1.00 87.50 188 ILE A O 1
ATOM 1499 N N . TYR A 1 189 ? -6.825 -20.635 -18.937 1.00 86.81 189 TYR A N 1
ATOM 1500 C CA . TYR A 1 189 ? -7.097 -21.042 -20.306 1.00 86.81 189 TYR A CA 1
ATOM 1501 C C . TYR A 1 189 ? -7.848 -19.906 -20.991 1.00 86.81 189 TYR A C 1
ATOM 1503 O O . TYR A 1 189 ? -8.985 -19.605 -20.632 1.00 86.81 189 TYR A O 1
ATOM 1511 N N . GLY A 1 190 ? -7.181 -19.238 -21.928 1.00 89.56 190 GLY A N 1
ATOM 1512 C CA . GLY A 1 190 ? -7.789 -18.228 -22.782 1.00 89.56 190 GLY A CA 1
ATOM 1513 C C . GLY A 1 190 ? -8.000 -18.802 -24.176 1.00 89.56 190 GLY A C 1
ATOM 1514 O O . GLY A 1 190 ? -7.038 -19.220 -24.815 1.00 89.56 190 GLY A O 1
ATOM 1515 N N . THR A 1 191 ? -9.242 -18.811 -24.652 1.00 89.19 191 THR A N 1
ATOM 1516 C CA . THR A 1 191 ? -9.573 -19.125 -26.048 1.00 89.19 191 THR A CA 1
ATOM 1517 C C . THR A 1 191 ? -10.145 -17.908 -26.729 1.00 89.19 191 THR A C 1
ATOM 1519 O O . THR A 1 191 ? -11.152 -17.357 -26.287 1.00 89.19 191 THR A O 1
ATOM 1522 N N . PHE A 1 192 ? -9.537 -17.527 -27.845 1.00 85.44 192 PHE A N 1
ATOM 1523 C CA . PHE A 1 192 ? -10.131 -16.569 -28.760 1.00 85.44 192 PHE A CA 1
ATOM 1524 C C . PHE A 1 192 ? -11.275 -17.263 -29.501 1.00 85.44 192 PHE A C 1
ATOM 1526 O O . PHE A 1 192 ? -11.046 -18.192 -30.269 1.00 85.44 192 PHE A O 1
ATOM 1533 N N . TYR A 1 193 ? -12.511 -16.847 -29.221 1.00 85.56 193 TYR A N 1
ATOM 1534 C CA . TYR A 1 193 ? -13.704 -17.445 -29.826 1.00 85.56 193 TYR A CA 1
ATOM 1535 C C . TYR A 1 193 ? -13.882 -17.026 -31.291 1.00 85.56 193 TYR A C 1
ATOM 1537 O O . TYR A 1 193 ? -14.277 -17.826 -32.132 1.00 85.56 193 TYR A O 1
ATOM 1545 N N . SER A 1 194 ? -13.585 -15.768 -31.606 1.00 82.69 194 SER A N 1
ATOM 1546 C CA . SER A 1 194 ? -13.654 -15.232 -32.960 1.00 82.69 194 SER A CA 1
ATOM 1547 C C . SER A 1 194 ? -12.797 -13.974 -33.042 1.00 82.69 194 SER A C 1
ATOM 1549 O O . SER A 1 194 ? -12.744 -13.198 -32.086 1.00 82.69 194 SER A O 1
ATOM 1551 N N . ALA A 1 195 ? -12.125 -13.782 -34.171 1.00 82.31 195 ALA A N 1
ATOM 1552 C CA . ALA A 1 195 ? -11.406 -12.561 -34.495 1.00 82.31 195 ALA A CA 1
ATOM 1553 C C . ALA A 1 195 ? -11.871 -12.105 -35.879 1.00 82.31 195 ALA A C 1
ATOM 1555 O O . ALA A 1 195 ? -11.672 -12.811 -36.868 1.00 82.31 195 ALA A O 1
ATOM 1556 N N . THR A 1 196 ? -12.508 -10.940 -35.951 1.00 80.94 196 THR A N 1
ATOM 1557 C CA . THR A 1 196 ? -12.913 -10.343 -37.225 1.00 80.94 196 THR A CA 1
ATOM 1558 C C . THR A 1 196 ? -11.822 -9.378 -37.673 1.00 80.94 196 THR A C 1
ATOM 1560 O O . THR A 1 196 ? -11.513 -8.418 -36.971 1.00 80.94 196 THR A O 1
ATOM 1563 N N . LEU A 1 197 ? -11.230 -9.629 -38.839 1.00 77.44 197 LEU A N 1
ATOM 1564 C CA . LEU A 1 197 ? -10.318 -8.694 -39.496 1.00 77.44 197 LEU A CA 1
ATOM 1565 C C . LEU A 1 197 ? -11.130 -7.517 -40.047 1.00 77.44 197 LEU A C 1
ATOM 1567 O O . LEU A 1 197 ? -11.969 -7.700 -40.928 1.00 77.44 197 LEU A O 1
ATOM 1571 N N . ILE A 1 198 ? -10.880 -6.309 -39.543 1.00 74.62 198 ILE A N 1
ATOM 1572 C CA . ILE A 1 198 ? -11.364 -5.087 -40.191 1.00 74.62 198 ILE A CA 1
ATOM 1573 C C . ILE A 1 198 ? -10.420 -4.816 -41.364 1.00 74.62 198 ILE A C 1
ATOM 1575 O O . ILE A 1 198 ? -9.224 -4.606 -41.172 1.00 74.62 198 ILE A O 1
ATOM 1579 N N . CYS A 1 199 ? -10.948 -4.885 -42.585 1.00 68.19 199 CYS A N 1
ATOM 1580 C CA . CYS A 1 199 ? -10.179 -4.621 -43.796 1.00 68.19 199 CYS A CA 1
ATOM 1581 C C . CYS A 1 199 ? -9.834 -3.125 -43.861 1.00 68.19 199 CYS A C 1
ATOM 1583 O O . CYS A 1 199 ? -10.729 -2.281 -43.797 1.00 68.19 199 CYS A O 1
ATOM 1585 N N . SER A 1 200 ? -8.547 -2.793 -43.996 1.00 64.31 200 SER A N 1
ATOM 1586 C CA . SER A 1 200 ? -8.052 -1.408 -44.031 1.00 64.31 200 SER A CA 1
ATOM 1587 C C . SER A 1 200 ? -8.563 -0.600 -45.230 1.00 64.31 200 SER A C 1
ATOM 1589 O O . SER A 1 200 ? -8.547 0.624 -45.190 1.00 64.31 200 SER A O 1
ATOM 1591 N N . SER A 1 201 ? -9.086 -1.255 -46.270 1.00 62.91 201 SER A N 1
ATOM 1592 C CA . SER A 1 201 ? -9.641 -0.594 -47.458 1.00 62.91 201 SER A CA 1
ATOM 1593 C C . SER A 1 201 ? -10.934 0.195 -47.208 1.00 62.91 201 SER A C 1
ATOM 1595 O O . SER A 1 201 ? -11.352 0.950 -48.079 1.00 62.91 201 SER A O 1
ATOM 1597 N N . LEU A 1 202 ? -11.568 0.052 -46.036 1.00 57.84 202 LEU A N 1
ATOM 1598 C CA . LEU A 1 202 ? -12.729 0.859 -45.629 1.00 57.84 202 LEU A CA 1
ATOM 1599 C C . LEU A 1 202 ? -12.348 2.177 -44.934 1.00 57.84 202 LEU A C 1
ATOM 1601 O O . LEU A 1 202 ? -13.229 2.994 -44.685 1.00 57.84 202 LEU A O 1
ATOM 1605 N N . VAL A 1 203 ? -11.065 2.381 -44.612 1.00 59.44 203 VAL A N 1
ATOM 1606 C CA . VAL A 1 203 ? -10.557 3.633 -44.017 1.00 59.44 203 VAL A CA 1
ATOM 1607 C C . VAL A 1 203 ? -9.996 4.573 -45.092 1.00 59.44 203 VAL A C 1
ATOM 1609 O O . VAL A 1 203 ? -10.036 5.784 -44.910 1.00 59.44 203 VAL A O 1
ATOM 1612 N N . ASP A 1 204 ? -9.588 4.035 -46.246 1.00 56.56 204 ASP A N 1
ATOM 1613 C CA . ASP A 1 204 ? -9.061 4.798 -47.387 1.00 56.56 204 ASP A CA 1
ATOM 1614 C C . ASP A 1 204 ? -10.098 4.947 -48.521 1.00 56.56 204 ASP A C 1
ATOM 1616 O O . ASP A 1 204 ? -9.825 4.660 -49.688 1.00 56.56 204 ASP A O 1
ATOM 1620 N N . SER A 1 205 ? -11.316 5.381 -48.185 1.00 51.81 205 SER A N 1
ATOM 1621 C CA . SER A 1 205 ? -12.223 5.999 -49.167 1.00 51.81 205 SER A CA 1
ATOM 1622 C C . SER A 1 205 ? -12.188 7.523 -48.956 1.00 51.81 205 SER A C 1
ATOM 1624 O O . SER A 1 205 ? -12.323 7.937 -47.807 1.00 51.81 205 SER A O 1
ATOM 1626 N N . PRO A 1 206 ? -11.961 8.320 -50.018 1.00 57.16 206 PRO A N 1
ATOM 1627 C CA . PRO A 1 206 ? -11.499 9.716 -49.967 1.00 57.16 206 PRO A CA 1
ATOM 1628 C C . PRO A 1 206 ? -12.473 10.724 -49.348 1.00 57.16 206 PRO A C 1
ATOM 1630 O O . PRO A 1 206 ? -13.703 10.496 -49.418 1.00 57.16 206 PRO A O 1
#